Protein AF-A0A6V8QMW8-F1 (afdb_monomer)

Radius of gyration: 20.2 Å; Cα contacts (8 Å, |Δi|>4): 494; chains: 1; bounding box: 49×40×66 Å

Secondary structure (DSSP, 8-state):
-B--EEE-S--EEEEEEETTEEEEEEETTEEEETHHHHHHHHHHHHHHHHHH--S-SSPPEEEEEE--GGG-TTHHHHHHTSPPPPSS---HHHHHHHHHHHHHHHHHHHHTT-EEEEEEEE--SSSTTTT-EEE-----SSPPPHHHHHHHHHHHHTT-SSS-TT-EEEEEEE-SSPPTT-S-S--SEEEEEE----SS-PPPPP--S--TTEEEEEESSEEEEE-TTSTT-SEEEE--TT-EEEEPPP-----S---------S-PEEEEE----

Structure (mmCIF, N/CA/C/O backbone):
data_AF-A0A6V8QMW8-F1
#
_entry.id   AF-A0A6V8QMW8-F1
#
loop_
_atom_site.group_PDB
_atom_site.id
_atom_site.type_symbol
_atom_site.label_atom_id
_atom_site.label_alt_id
_atom_site.label_comp_id
_atom_site.label_asym_id
_atom_site.label_entity_id
_atom_site.label_seq_id
_atom_site.pdbx_PDB_ins_code
_atom_site.Cartn_x
_atom_site.Cartn_y
_atom_site.Cartn_z
_atom_site.occupancy
_atom_site.B_iso_or_equiv
_atom_site.auth_seq_id
_atom_site.auth_comp_id
_atom_site.auth_asym_id
_atom_site.auth_atom_id
_atom_site.pdbx_PDB_model_num
ATOM 1 N N . MET A 1 1 ? 0.522 -6.822 -13.792 1.00 82.56 1 MET A N 1
ATOM 2 C CA . MET A 1 1 ? 1.248 -5.867 -12.930 1.00 82.56 1 MET A CA 1
ATOM 3 C C . MET A 1 1 ? 2.331 -6.631 -12.188 1.00 82.56 1 MET A C 1
ATOM 5 O O . MET A 1 1 ? 2.094 -7.785 -11.858 1.00 82.56 1 MET A O 1
ATOM 9 N N . TRP A 1 2 ? 3.480 -6.004 -11.960 1.00 87.38 2 TRP A N 1
ATOM 10 C CA . TRP A 1 2 ? 4.562 -6.466 -11.096 1.00 87.38 2 TRP A CA 1
ATOM 11 C C . TRP A 1 2 ? 4.968 -5.313 -10.173 1.00 87.38 2 TRP A C 1
ATOM 13 O O . TRP A 1 2 ? 5.158 -4.192 -10.650 1.00 87.38 2 TRP A O 1
ATOM 23 N N . ALA A 1 3 ? 5.076 -5.564 -8.872 1.00 90.31 3 ALA A N 1
ATOM 24 C CA . ALA A 1 3 ? 5.461 -4.564 -7.880 1.00 90.31 3 ALA A CA 1
ATOM 25 C C . ALA A 1 3 ? 6.375 -5.218 -6.831 1.00 90.31 3 ALA A C 1
ATOM 27 O O . ALA A 1 3 ? 5.959 -6.217 -6.240 1.00 90.31 3 ALA A O 1
ATOM 28 N N . PRO A 1 4 ? 7.590 -4.689 -6.595 1.00 89.94 4 PRO A N 1
ATOM 29 C CA . PRO A 1 4 ? 8.531 -5.303 -5.672 1.00 89.94 4 PRO A CA 1
ATOM 30 C C . PRO A 1 4 ? 8.259 -4.884 -4.232 1.00 89.94 4 PRO A C 1
ATOM 32 O O . PRO A 1 4 ? 8.885 -3.977 -3.678 1.00 89.94 4 PRO A O 1
ATOM 35 N N . LEU A 1 5 ? 7.275 -5.546 -3.645 1.00 92.38 5 LEU A N 1
ATOM 36 C CA . LEU A 1 5 ? 6.826 -5.308 -2.287 1.00 92.38 5 LEU A CA 1
ATOM 37 C C . LEU A 1 5 ? 7.111 -6.526 -1.408 1.00 92.38 5 LEU A C 1
ATOM 39 O O . LEU A 1 5 ? 7.160 -7.650 -1.900 1.00 92.38 5 LEU A O 1
ATOM 43 N N . MET A 1 6 ? 7.276 -6.284 -0.111 1.00 92.62 6 MET A N 1
ATOM 44 C CA . MET A 1 6 ? 7.366 -7.313 0.925 1.00 92.62 6 MET A CA 1
ATOM 45 C C . MET A 1 6 ? 6.241 -7.111 1.949 1.00 92.62 6 MET A C 1
ATOM 47 O O . MET A 1 6 ? 5.963 -5.959 2.304 1.00 92.62 6 MET A O 1
ATOM 51 N N . PRO A 1 7 ? 5.586 -8.185 2.417 1.00 94.88 7 PRO A N 1
ATOM 52 C CA . PRO A 1 7 ? 4.450 -8.114 3.333 1.00 94.88 7 PRO A CA 1
ATOM 53 C C . PRO A 1 7 ? 4.899 -7.652 4.722 1.00 94.88 7 PRO A C 1
ATOM 55 O O . PRO A 1 7 ? 5.823 -8.212 5.307 1.00 94.88 7 PRO A O 1
ATOM 58 N N . LEU A 1 8 ? 4.239 -6.627 5.259 1.00 93.44 8 LEU A N 1
ATOM 59 C CA . LEU A 1 8 ? 4.453 -6.150 6.627 1.00 93.44 8 LEU A CA 1
ATOM 60 C C . LEU A 1 8 ? 3.423 -6.708 7.597 1.00 93.44 8 LEU A C 1
ATOM 62 O O . LEU A 1 8 ? 3.747 -6.875 8.759 1.00 93.44 8 LEU A O 1
ATOM 66 N N . THR A 1 9 ? 2.195 -6.967 7.159 1.00 93.69 9 THR A N 1
ATOM 67 C CA . THR A 1 9 ? 1.117 -7.464 8.027 1.00 93.69 9 THR A CA 1
ATOM 68 C C . THR A 1 9 ? 0.375 -8.606 7.358 1.00 93.69 9 THR A C 1
ATOM 70 O O . THR A 1 9 ? 0.475 -8.795 6.144 1.00 93.69 9 THR A O 1
ATOM 73 N N . GLN A 1 10 ? -0.395 -9.354 8.146 1.00 92.69 10 GLN A N 1
ATOM 74 C CA . GLN A 1 10 ? -1.420 -10.244 7.602 1.00 92.69 10 GLN A CA 1
ATOM 75 C C . GLN A 1 10 ? -2.574 -9.408 7.000 1.00 92.69 10 GLN A C 1
ATOM 77 O O . GLN A 1 10 ? -2.720 -8.230 7.359 1.00 92.69 10 GLN A O 1
ATOM 82 N N . PRO A 1 11 ? -3.400 -9.965 6.095 1.00 92.56 11 PRO A N 1
ATOM 83 C CA . PRO A 1 11 ? -4.641 -9.328 5.663 1.00 92.56 11 PRO A CA 1
ATOM 84 C C . PRO A 1 11 ? -5.618 -9.149 6.836 1.00 92.56 11 PRO A C 1
ATOM 86 O O . PRO A 1 11 ? -5.928 -10.101 7.555 1.00 92.56 11 PRO A O 1
ATOM 89 N N . ARG A 1 12 ? -6.123 -7.928 7.032 1.00 92.94 12 ARG A N 1
ATOM 90 C CA . ARG A 1 12 ? -7.066 -7.569 8.103 1.00 92.94 12 ARG A CA 1
ATOM 91 C C . ARG A 1 12 ? -8.366 -7.017 7.538 1.00 92.94 12 ARG A C 1
ATOM 93 O O . ARG A 1 12 ? -8.369 -6.335 6.514 1.00 92.94 12 ARG A O 1
ATOM 100 N N . THR A 1 13 ? -9.468 -7.248 8.245 1.00 92.62 13 THR A N 1
ATOM 101 C CA . THR A 1 13 ? -10.752 -6.611 7.929 1.00 92.62 13 THR A CA 1
ATOM 102 C C . THR A 1 13 ? -10.729 -5.159 8.384 1.00 92.62 13 THR A C 1
ATOM 104 O O . THR A 1 13 ? -10.405 -4.878 9.534 1.00 92.62 13 THR A O 1
ATOM 107 N N . VAL A 1 14 ? -11.102 -4.232 7.507 1.00 92.75 14 VAL A N 1
ATOM 108 C CA . VAL A 1 14 ? -11.334 -2.830 7.870 1.00 92.75 14 VAL A CA 1
ATOM 109 C C . VAL A 1 14 ? -12.660 -2.731 8.614 1.00 92.75 14 VAL A C 1
ATOM 111 O O . VAL A 1 14 ? -13.706 -3.047 8.047 1.00 92.75 14 VAL A O 1
ATOM 114 N N . THR A 1 15 ? -12.626 -2.274 9.862 1.00 92.75 15 THR A N 1
ATOM 115 C CA . THR A 1 15 ? -13.829 -2.127 10.697 1.00 92.75 15 THR A CA 1
ATOM 116 C C . THR A 1 15 ? -14.316 -0.691 10.776 1.00 92.75 15 THR A C 1
ATOM 118 O O . THR A 1 15 ? -15.512 -0.473 10.905 1.00 92.75 15 THR A O 1
ATOM 121 N N . GLU A 1 16 ? -13.414 0.285 10.648 1.00 90.62 16 GLU A N 1
ATOM 122 C CA . GLU A 1 16 ? -13.761 1.706 10.691 1.00 90.62 16 GLU A CA 1
ATOM 123 C C . GLU A 1 16 ? -12.933 2.494 9.675 1.00 90.62 16 GLU A C 1
ATOM 125 O O . GLU A 1 16 ? -11.693 2.490 9.705 1.00 90.62 16 GLU A O 1
ATOM 130 N N . SER A 1 17 ? -13.608 3.234 8.798 1.00 89.44 17 SER A N 1
ATOM 131 C CA . SER A 1 17 ? -12.953 4.066 7.787 1.00 89.44 17 SER A CA 1
ATOM 132 C C . SER A 1 17 ? -13.750 5.329 7.467 1.00 89.44 17 SER A C 1
ATOM 134 O O . SER A 1 17 ? -14.953 5.409 7.694 1.00 89.44 17 SER A O 1
ATOM 136 N N . PHE A 1 18 ? -13.072 6.344 6.938 1.00 85.69 18 PHE A N 1
ATOM 137 C CA . PHE A 1 18 ? -13.709 7.558 6.444 1.00 85.69 18 PHE A CA 1
ATOM 138 C C . PHE A 1 18 ? -12.920 8.134 5.268 1.00 85.69 18 PHE A C 1
ATOM 140 O O . PHE A 1 18 ? -11.799 8.620 5.435 1.00 85.69 18 PHE A O 1
ATOM 147 N N . GLY A 1 19 ? -13.501 8.089 4.067 1.00 84.19 19 GLY A N 1
ATOM 148 C CA . GLY A 1 19 ? -12.830 8.549 2.851 1.00 84.19 19 GLY A CA 1
ATOM 149 C C . GLY A 1 19 ? -11.570 7.735 2.553 1.00 84.19 19 GLY A C 1
ATOM 150 O O . GLY A 1 19 ? -11.662 6.559 2.201 1.00 84.19 19 GLY A O 1
ATOM 151 N N . ASN A 1 20 ? -10.406 8.380 2.653 1.00 87.06 20 ASN A N 1
ATOM 152 C CA . ASN A 1 20 ? -9.078 7.781 2.491 1.00 87.06 20 ASN A CA 1
ATOM 153 C C . ASN A 1 20 ? -8.394 7.450 3.834 1.00 87.06 20 ASN A C 1
ATOM 155 O O . ASN A 1 20 ? -7.227 7.065 3.840 1.00 87.06 20 ASN A O 1
ATOM 159 N N . ILE A 1 21 ? -9.083 7.641 4.962 1.00 89.31 21 ILE A N 1
ATOM 160 C CA . ILE A 1 21 ? -8.545 7.405 6.302 1.00 89.31 21 ILE A CA 1
ATOM 161 C C . ILE A 1 21 ? -9.079 6.082 6.840 1.00 89.31 21 ILE A C 1
ATOM 163 O O . ILE A 1 21 ? -10.290 5.882 6.918 1.00 89.31 21 ILE A O 1
ATOM 167 N N . ILE A 1 22 ? -8.179 5.217 7.290 1.00 91.56 22 ILE A N 1
ATOM 168 C CA . ILE A 1 22 ? -8.507 3.980 7.998 1.00 91.56 22 ILE A CA 1
ATOM 169 C C . ILE A 1 22 ? -8.262 4.217 9.485 1.00 91.56 22 ILE A C 1
ATOM 171 O O . ILE A 1 22 ? -7.210 4.738 9.868 1.00 91.56 22 ILE A O 1
ATOM 175 N N . ARG A 1 23 ? -9.241 3.870 10.321 1.00 90.75 23 ARG A N 1
ATOM 176 C CA . ARG A 1 23 ? -9.161 4.047 11.777 1.00 90.75 23 ARG A CA 1
ATOM 177 C C . ARG A 1 23 ? -9.016 2.726 12.501 1.00 90.75 23 ARG A C 1
ATOM 179 O O . ARG A 1 23 ? -8.167 2.621 13.378 1.00 90.75 23 ARG A O 1
ATOM 186 N N . GLY A 1 24 ? -9.822 1.748 12.109 1.00 92.44 24 GLY A N 1
ATOM 187 C CA . GLY A 1 24 ? -9.966 0.478 12.800 1.00 92.44 24 GLY A CA 1
ATOM 188 C C . GLY A 1 24 ? -9.756 -0.697 11.861 1.00 92.44 24 GLY A C 1
ATOM 189 O O . GLY A 1 24 ? -10.235 -0.691 10.722 1.00 92.44 24 GLY A O 1
ATOM 190 N N . ILE A 1 25 ? -9.039 -1.697 12.356 1.00 94.31 25 ILE A N 1
ATOM 191 C CA . ILE A 1 25 ? -8.910 -3.014 11.735 1.00 94.31 25 ILE A CA 1
ATOM 192 C C . ILE A 1 25 ? -9.267 -4.094 12.753 1.00 94.31 25 ILE A C 1
ATOM 194 O O . ILE A 1 25 ? -9.082 -3.907 13.957 1.00 94.31 25 ILE A O 1
ATOM 198 N N . GLU A 1 26 ? -9.758 -5.227 12.269 1.00 94.25 26 GLU A N 1
ATOM 199 C CA . GLU A 1 26 ? -10.053 -6.391 13.095 1.00 94.25 26 GLU A CA 1
ATOM 200 C C . GLU A 1 26 ? -8.808 -7.264 13.269 1.00 94.25 26 GLU A C 1
ATOM 202 O O . GLU A 1 26 ? -8.224 -7.742 12.292 1.00 94.25 26 GLU A O 1
ATOM 207 N N . VAL A 1 27 ? -8.430 -7.499 14.523 1.00 91.69 27 VAL A N 1
ATOM 208 C CA . VAL A 1 27 ? -7.382 -8.441 14.921 1.00 91.69 27 VAL A CA 1
ATOM 209 C C . VAL A 1 27 ? -7.926 -9.294 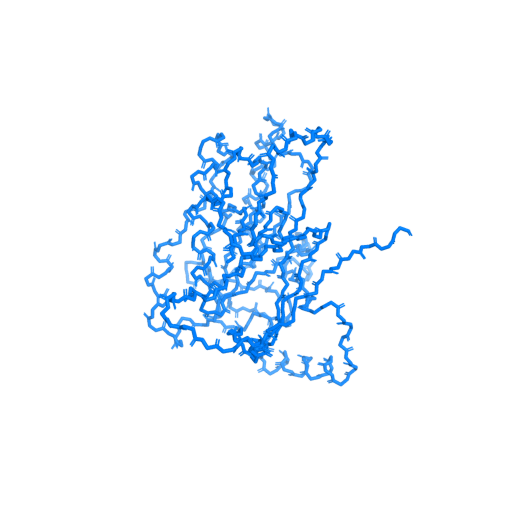16.059 1.00 91.69 27 VAL A C 1
ATOM 211 O O . VAL A 1 27 ? -8.395 -8.765 17.066 1.00 91.69 27 VAL A O 1
ATOM 214 N N . ASP A 1 28 ? -7.902 -10.615 15.881 1.00 88.31 28 ASP A N 1
ATOM 215 C CA . ASP A 1 28 ? -8.387 -11.595 16.862 1.00 88.31 28 ASP A CA 1
ATOM 216 C C . ASP A 1 28 ? -9.809 -11.285 17.378 1.00 88.31 28 ASP A C 1
ATOM 218 O O . ASP A 1 28 ? -10.094 -11.363 18.574 1.00 88.31 28 ASP A O 1
ATOM 222 N N . GLY A 1 29 ? -10.698 -10.865 16.469 1.00 89.12 29 GLY A N 1
ATOM 223 C CA . GLY A 1 29 ? -12.090 -10.504 16.763 1.00 89.12 29 GLY A CA 1
ATOM 224 C C . GLY A 1 29 ? -12.287 -9.148 17.452 1.00 89.12 29 GLY A C 1
ATOM 225 O O . GLY A 1 29 ? -13.418 -8.793 17.783 1.00 89.12 29 GLY A O 1
ATOM 226 N N . ASN A 1 30 ? -11.221 -8.373 17.671 1.00 93.06 30 ASN A N 1
ATOM 227 C CA . ASN A 1 30 ? -11.281 -7.050 18.289 1.00 93.06 30 ASN A CA 1
ATOM 228 C C . ASN A 1 30 ? -10.926 -5.954 17.284 1.00 93.06 30 ASN A C 1
ATOM 230 O O . ASN A 1 30 ? -9.994 -6.093 16.494 1.00 93.06 30 ASN A O 1
ATOM 234 N N . THR A 1 31 ? -11.631 -4.823 17.354 1.00 94.19 31 THR A N 1
ATOM 235 C CA . THR A 1 31 ? -11.231 -3.623 16.609 1.00 94.19 31 THR A CA 1
ATOM 236 C C . THR A 1 31 ? -10.080 -2.931 17.328 1.00 94.19 31 THR A C 1
ATOM 238 O O . THR A 1 31 ? -10.214 -2.527 18.485 1.00 94.19 31 THR A O 1
ATOM 241 N N . ILE A 1 32 ? -8.960 -2.768 16.628 1.00 93.00 32 ILE A N 1
ATOM 242 C CA . ILE A 1 32 ? -7.785 -2.032 17.101 1.00 93.00 32 ILE A CA 1
ATOM 243 C C . ILE A 1 32 ? -7.438 -0.892 16.136 1.00 93.00 32 ILE A C 1
ATOM 245 O O . ILE A 1 32 ? -7.831 -0.941 14.967 1.00 93.00 32 ILE A O 1
ATOM 249 N N . PRO A 1 33 ? -6.674 0.129 16.574 1.00 93.25 33 PRO A N 1
ATOM 250 C CA . PRO A 1 33 ? -6.263 1.200 15.680 1.00 93.25 33 PRO A CA 1
ATOM 251 C C . PRO A 1 33 ? -5.392 0.679 14.534 1.00 93.25 33 PRO A C 1
ATOM 253 O O . PRO A 1 33 ? -4.422 -0.047 14.772 1.00 93.25 33 PRO A O 1
ATOM 256 N N . ALA A 1 34 ? -5.710 1.092 13.308 1.00 90.50 34 ALA A N 1
ATOM 257 C CA . ALA A 1 34 ? -5.142 0.554 12.072 1.00 90.50 34 ALA A CA 1
ATOM 258 C C . ALA A 1 34 ? -3.615 0.673 11.974 1.00 90.50 34 ALA A C 1
ATOM 260 O O . ALA A 1 34 ? -2.969 -0.184 11.375 1.00 90.50 34 ALA A O 1
ATOM 261 N N . SER A 1 35 ? -3.022 1.712 12.570 1.00 91.44 35 SER A N 1
ATOM 262 C CA . SER A 1 35 ? -1.568 1.886 12.545 1.00 91.44 35 SER A CA 1
ATOM 263 C C . SER A 1 35 ? -0.808 0.990 13.524 1.00 91.44 35 SER A C 1
ATOM 265 O O . SER A 1 35 ? 0.400 0.874 13.378 1.00 91.44 35 SER A O 1
ATOM 267 N N . THR A 1 36 ? -1.469 0.335 14.485 1.00 90.19 36 THR A N 1
ATOM 268 C CA . THR A 1 36 ? -0.794 -0.329 15.619 1.00 90.19 36 THR A CA 1
ATOM 269 C C . THR A 1 36 ? 0.159 -1.443 15.168 1.00 90.19 36 THR A C 1
ATOM 271 O O . THR A 1 36 ? 1.353 -1.381 15.449 1.00 90.19 36 THR A O 1
ATOM 274 N N . GLU A 1 37 ? -0.348 -2.430 14.419 1.00 90.31 37 GLU A N 1
ATOM 275 C CA . GLU A 1 37 ? 0.456 -3.556 13.913 1.00 90.31 37 GLU A CA 1
ATOM 276 C C . GLU A 1 37 ? 1.577 -3.066 12.979 1.00 90.31 37 GLU A C 1
ATOM 278 O O . GLU A 1 37 ? 2.725 -3.504 13.072 1.00 90.31 37 GLU A O 1
ATOM 283 N N . LEU A 1 38 ? 1.259 -2.094 12.118 1.00 90.31 38 LEU A N 1
ATOM 284 C CA . LEU A 1 38 ? 2.204 -1.512 11.170 1.00 90.31 38 LEU A CA 1
ATOM 285 C C . LEU A 1 38 ? 3.341 -0.754 11.875 1.00 90.31 38 LEU A C 1
ATOM 287 O O . LEU A 1 38 ? 4.508 -0.937 11.531 1.00 90.31 38 LEU A O 1
ATOM 291 N N . GLU A 1 39 ? 3.017 0.093 12.853 1.00 89.19 39 GLU A N 1
ATOM 292 C CA . GLU A 1 39 ? 3.992 0.862 13.629 1.00 89.19 39 GLU A CA 1
ATOM 293 C C . GLU A 1 39 ? 4.947 -0.067 14.378 1.00 89.19 39 GLU A C 1
ATOM 295 O O . GLU A 1 39 ? 6.160 0.156 14.356 1.00 89.19 39 GLU A O 1
ATOM 300 N N . ASP A 1 40 ? 4.435 -1.133 14.991 1.00 88.69 40 ASP A N 1
ATOM 301 C CA . ASP A 1 40 ? 5.253 -2.100 15.720 1.00 88.69 40 ASP A CA 1
ATOM 302 C C . ASP A 1 40 ? 6.285 -2.780 14.814 1.00 88.69 40 ASP A C 1
ATOM 304 O O . ASP A 1 40 ? 7.461 -2.902 15.180 1.00 88.69 40 ASP A O 1
ATOM 308 N N . ILE A 1 41 ? 5.871 -3.191 13.616 1.00 89.50 41 ILE A N 1
ATOM 309 C CA . ILE A 1 41 ? 6.731 -3.902 12.664 1.00 89.50 41 ILE A CA 1
ATOM 310 C C . ILE A 1 41 ? 7.740 -2.945 12.029 1.00 89.50 41 ILE A C 1
ATOM 312 O O . ILE A 1 41 ? 8.939 -3.227 12.042 1.00 89.50 41 ILE A O 1
ATOM 316 N N . VAL A 1 42 ? 7.307 -1.766 11.575 1.00 86.56 42 VAL A N 1
ATOM 317 C CA . VAL A 1 42 ? 8.210 -0.745 11.016 1.00 86.56 42 VAL A CA 1
ATOM 318 C C . VAL A 1 42 ? 9.253 -0.311 12.050 1.00 86.56 42 VAL A C 1
ATOM 320 O O . VAL A 1 42 ? 10.438 -0.210 11.728 1.00 86.56 42 VAL A O 1
ATOM 323 N N . ASN A 1 43 ? 8.865 -0.133 13.317 1.00 86.69 43 ASN A N 1
ATOM 324 C CA . ASN A 1 43 ? 9.801 0.198 14.392 1.00 86.69 43 ASN A CA 1
ATOM 325 C C . ASN A 1 43 ? 10.815 -0.926 14.658 1.00 86.69 43 ASN A C 1
ATOM 327 O O . ASN A 1 43 ? 11.985 -0.638 14.926 1.00 86.69 43 ASN A O 1
ATOM 331 N N . LYS A 1 44 ? 10.400 -2.199 14.593 1.00 87.44 44 LYS A N 1
ATOM 332 C CA . LYS A 1 44 ? 11.318 -3.347 14.700 1.00 87.44 44 LYS A CA 1
ATOM 333 C C . LYS A 1 44 ? 12.322 -3.363 13.547 1.00 87.44 44 LYS A C 1
ATOM 335 O O . LYS A 1 44 ? 13.523 -3.460 13.805 1.00 87.44 44 LYS A O 1
ATOM 340 N N . LEU A 1 45 ? 11.856 -3.191 12.311 1.00 84.31 45 LEU A N 1
ATOM 341 C CA . LEU A 1 45 ? 12.711 -3.178 11.121 1.00 84.31 45 LEU A CA 1
ATOM 342 C C . LEU A 1 45 ? 13.688 -1.995 11.132 1.00 84.31 45 LEU A C 1
ATOM 344 O O . LEU A 1 45 ? 14.869 -2.177 10.852 1.00 84.31 45 LEU A O 1
ATOM 348 N N . HIS A 1 46 ? 13.253 -0.800 11.543 1.00 83.31 46 HIS A N 1
ATOM 349 C CA . HIS A 1 46 ? 14.146 0.354 11.695 1.00 83.31 46 HIS A CA 1
ATOM 350 C C . HIS A 1 46 ? 15.259 0.113 12.725 1.00 83.31 46 HIS A C 1
ATOM 352 O O . HIS A 1 46 ? 16.407 0.491 12.485 1.00 83.31 46 HIS A O 1
ATOM 358 N N . LYS A 1 47 ? 14.957 -0.548 13.851 1.00 84.38 47 LYS A N 1
ATOM 359 C CA . LYS A 1 47 ? 15.973 -0.910 14.855 1.00 84.38 47 LYS A CA 1
ATOM 360 C C . LYS A 1 47 ? 16.998 -1.899 14.298 1.00 84.38 47 LYS A C 1
ATOM 362 O O . LYS A 1 47 ? 18.186 -1.725 14.539 1.00 84.38 47 LYS A O 1
ATOM 367 N N . GLN A 1 48 ? 16.556 -2.900 13.537 1.00 80.81 48 GLN A N 1
ATOM 368 C CA . GLN A 1 48 ? 17.449 -3.855 12.868 1.00 80.81 48 GLN A CA 1
ATOM 369 C C . GLN A 1 48 ? 18.288 -3.188 11.771 1.00 80.81 48 GLN A C 1
ATOM 371 O O . GLN A 1 48 ? 19.467 -3.503 11.594 1.00 80.81 48 GLN A O 1
ATOM 376 N N . ASN A 1 49 ? 17.701 -2.230 11.053 1.00 78.19 49 ASN A N 1
ATOM 377 C CA . ASN A 1 49 ? 18.398 -1.489 10.015 1.00 78.19 49 ASN A CA 1
ATOM 378 C C . ASN A 1 49 ? 19.529 -0.623 10.558 1.00 78.19 49 ASN A C 1
ATOM 380 O O . ASN A 1 49 ? 20.589 -0.556 9.948 1.00 78.19 49 ASN A O 1
ATOM 384 N N . ALA A 1 50 ? 19.340 -0.005 11.726 1.00 72.25 50 ALA A N 1
ATOM 385 C CA . ALA A 1 50 ? 20.392 0.774 12.376 1.00 72.25 50 ALA A CA 1
ATOM 386 C C . ALA A 1 50 ? 21.671 -0.050 12.633 1.00 72.25 50 ALA A C 1
ATOM 388 O O . ALA A 1 50 ? 22.752 0.520 12.746 1.00 72.25 50 ALA A O 1
ATOM 389 N N . SER A 1 51 ? 21.557 -1.381 12.713 1.00 68.44 51 SER A N 1
ATOM 390 C CA . SER A 1 51 ? 22.690 -2.295 12.885 1.00 68.44 51 SER A CA 1
ATOM 391 C C . SER A 1 51 ? 23.252 -2.857 11.574 1.00 68.44 51 SER A C 1
ATOM 393 O O . SER A 1 51 ? 24.423 -3.218 11.541 1.00 68.44 51 SER A O 1
ATOM 395 N N . SER A 1 52 ? 22.443 -2.956 10.516 1.00 69.75 52 SER A N 1
ATOM 396 C CA . SER A 1 52 ? 22.802 -3.652 9.266 1.00 69.75 52 SER A CA 1
ATOM 397 C C . SER A 1 52 ? 23.026 -2.725 8.065 1.00 69.75 52 SER A C 1
ATOM 399 O O . SER A 1 52 ? 23.772 -3.083 7.160 1.00 69.75 52 SER A O 1
ATOM 401 N N . GLY A 1 53 ? 22.413 -1.537 8.049 1.00 66.56 53 GLY A N 1
ATOM 402 C CA . GLY A 1 53 ? 22.521 -0.556 6.964 1.00 66.56 53 GLY A CA 1
ATOM 403 C C . GLY A 1 53 ? 21.850 -0.969 5.647 1.00 66.56 53 GLY A C 1
ATOM 404 O O . GLY A 1 53 ? 22.142 -0.373 4.615 1.00 66.56 53 GLY A O 1
ATOM 405 N N . VAL A 1 54 ? 20.982 -1.985 5.665 1.00 66.19 54 VAL A N 1
ATOM 406 C CA . VAL A 1 54 ? 20.377 -2.597 4.465 1.00 66.19 54 VAL A CA 1
ATOM 407 C C . VAL A 1 54 ? 19.312 -1.706 3.812 1.00 66.19 54 VAL A C 1
ATOM 409 O O . VAL A 1 54 ? 19.215 -1.655 2.590 1.00 66.19 54 VAL A O 1
ATOM 412 N N . LEU A 1 55 ? 18.505 -0.993 4.600 1.00 66.12 55 LEU A N 1
ATOM 413 C CA . LEU A 1 55 ? 17.552 0.001 4.108 1.00 66.12 55 LEU A CA 1
ATOM 414 C C . LEU A 1 55 ? 18.269 1.342 3.935 1.00 66.12 55 LEU A C 1
ATOM 416 O O . LEU A 1 55 ? 18.700 1.962 4.915 1.00 66.12 55 LEU A O 1
ATOM 420 N N . SER A 1 56 ? 18.327 1.822 2.698 1.00 58.03 56 SER A N 1
ATOM 421 C CA . SER A 1 56 ? 18.708 3.195 2.382 1.00 58.03 56 SER A CA 1
ATOM 422 C C . SER A 1 56 ? 17.481 4.111 2.434 1.00 58.03 56 SER A C 1
ATOM 424 O O . SER A 1 56 ? 16.540 3.936 1.663 1.00 58.03 56 SER A O 1
ATOM 426 N N . GLY A 1 57 ? 17.496 5.115 3.313 1.00 62.72 57 GLY A N 1
ATOM 427 C CA . GLY A 1 57 ? 16.472 6.166 3.346 1.00 62.72 57 GLY A CA 1
ATOM 428 C C . GLY A 1 57 ? 15.158 5.786 4.042 1.00 62.72 57 GLY A C 1
ATOM 429 O O . GLY A 1 57 ? 15.104 4.889 4.883 1.00 62.72 57 GLY A O 1
ATOM 430 N N . GLN A 1 58 ? 14.095 6.540 3.743 1.00 64.56 58 GLN A N 1
ATOM 431 C CA . GLN A 1 58 ? 12.768 6.345 4.332 1.00 64.56 58 GLN A CA 1
ATOM 432 C C . GLN A 1 58 ? 12.045 5.184 3.639 1.00 64.56 58 GLN A C 1
ATOM 434 O O . GLN A 1 58 ? 11.837 5.208 2.427 1.00 64.56 58 GLN A O 1
ATOM 439 N N . VAL A 1 59 ? 11.607 4.191 4.413 1.00 74.88 59 VAL A N 1
ATOM 440 C CA . VAL A 1 59 ? 10.845 3.055 3.883 1.00 74.88 59 VAL A CA 1
ATOM 441 C C . VAL A 1 59 ? 9.474 3.530 3.410 1.00 74.88 59 VAL A C 1
ATOM 443 O O . VAL A 1 59 ? 8.662 4.018 4.197 1.00 74.88 59 VAL A O 1
ATOM 446 N N . GLY A 1 60 ? 9.205 3.381 2.114 1.00 87.12 60 GLY A N 1
ATOM 447 C CA . GLY A 1 60 ? 7.859 3.558 1.583 1.00 87.12 60 GLY A CA 1
ATOM 448 C C . GLY A 1 60 ? 6.948 2.414 2.031 1.00 87.12 60 GLY A C 1
ATOM 449 O O . GLY A 1 60 ? 7.359 1.252 2.002 1.00 87.12 60 GLY A O 1
ATOM 450 N N . VAL A 1 61 ? 5.712 2.744 2.408 1.00 92.56 61 VAL A N 1
ATOM 451 C CA . VAL A 1 61 ? 4.677 1.768 2.772 1.00 92.56 61 VAL A CA 1
ATOM 452 C C . VAL A 1 61 ? 3.494 1.896 1.817 1.00 92.56 61 VAL A C 1
ATOM 454 O O . VAL A 1 61 ? 3.062 3.004 1.483 1.00 92.56 61 VAL A O 1
ATOM 457 N N . TRP A 1 62 ? 2.959 0.756 1.393 1.00 95.25 62 TRP A N 1
ATOM 458 C CA . TRP A 1 62 ? 1.771 0.643 0.555 1.00 95.25 62 TRP A CA 1
ATOM 459 C C . TRP A 1 62 ? 0.743 -0.279 1.208 1.00 95.25 62 TRP A C 1
ATOM 461 O O . TRP A 1 62 ? 1.096 -1.180 1.962 1.00 95.25 62 TRP A O 1
ATOM 471 N N . ALA A 1 63 ? -0.530 -0.059 0.902 1.00 94.81 63 ALA A N 1
ATOM 472 C CA . ALA A 1 63 ? -1.639 -0.910 1.300 1.00 94.81 63 ALA A CA 1
ATOM 473 C C . ALA A 1 63 ? -2.326 -1.489 0.067 1.00 94.81 63 ALA A C 1
ATOM 475 O O . ALA A 1 63 ? -2.737 -0.733 -0.816 1.00 94.81 63 ALA A O 1
ATOM 476 N N . MET A 1 64 ? -2.483 -2.811 0.023 1.00 93.62 64 MET A N 1
ATOM 477 C CA . MET A 1 64 ? -3.410 -3.463 -0.900 1.00 93.62 64 MET A CA 1
ATOM 478 C C . MET A 1 64 ? -4.775 -3.539 -0.225 1.00 93.62 64 MET A C 1
ATOM 480 O O . MET A 1 64 ? -4.900 -4.115 0.851 1.00 93.62 64 MET A O 1
ATOM 484 N N . VAL A 1 65 ? -5.784 -2.956 -0.861 1.00 91.25 65 VAL A N 1
ATOM 485 C CA . VAL A 1 65 ? -7.175 -2.951 -0.407 1.00 91.25 65 VAL A CA 1
ATOM 486 C C . VAL A 1 65 ? -7.991 -3.776 -1.381 1.00 91.25 65 VAL A C 1
ATOM 488 O O . VAL A 1 65 ? -7.993 -3.490 -2.579 1.00 91.25 65 VAL A O 1
ATOM 491 N N . THR A 1 66 ? -8.705 -4.775 -0.883 1.00 87.94 66 THR A N 1
ATOM 492 C CA . THR A 1 66 ? -9.563 -5.642 -1.696 1.00 87.94 66 THR A CA 1
ATOM 493 C C . THR A 1 66 ? -11.017 -5.570 -1.225 1.00 87.94 66 THR A C 1
ATOM 495 O O . THR A 1 66 ? -11.268 -5.340 -0.037 1.00 87.94 66 THR A O 1
ATOM 498 N N . PRO A 1 67 ? -11.996 -5.701 -2.141 1.00 80.19 67 PRO A N 1
ATOM 499 C CA . PRO A 1 67 ? -13.416 -5.685 -1.793 1.00 80.19 67 PRO A CA 1
ATOM 500 C C . PRO A 1 67 ? -13.805 -6.745 -0.750 1.00 80.19 67 PRO A C 1
ATOM 502 O O . PRO A 1 67 ? -13.077 -7.702 -0.503 1.00 80.19 67 PRO A O 1
ATOM 505 N N . ASN A 1 68 ? -14.969 -6.556 -0.126 1.00 74.62 68 ASN A N 1
ATOM 506 C CA . ASN A 1 68 ? -15.430 -7.373 0.995 1.00 74.62 68 ASN A CA 1
ATOM 507 C C . ASN A 1 68 ? -15.551 -8.871 0.635 1.00 74.62 68 ASN A C 1
ATOM 509 O O . ASN A 1 68 ? -16.145 -9.233 -0.386 1.00 74.62 68 ASN A O 1
ATOM 513 N N . ARG A 1 69 ? -15.051 -9.721 1.544 1.00 62.78 69 ARG A N 1
ATOM 514 C CA . ARG A 1 69 ? -15.078 -11.197 1.517 1.00 62.78 69 ARG A CA 1
ATOM 515 C C . ARG A 1 69 ? -16.430 -11.783 1.099 1.00 62.78 69 ARG A C 1
ATOM 517 O O . ARG A 1 69 ? -16.481 -12.734 0.331 1.00 62.78 69 ARG A O 1
ATOM 524 N N . ASN A 1 70 ? -17.532 -11.163 1.517 1.00 57.50 70 ASN A N 1
ATOM 525 C CA . ASN A 1 70 ? -18.885 -11.675 1.278 1.00 57.50 70 ASN A CA 1
ATOM 526 C C . ASN A 1 70 ? -19.378 -11.509 -0.170 1.00 57.50 70 ASN A C 1
ATOM 528 O O . ASN A 1 70 ? -20.449 -12.007 -0.511 1.00 57.50 70 ASN A O 1
ATOM 532 N N . THR A 1 71 ? -18.637 -10.788 -1.019 1.00 57.38 71 THR A N 1
ATOM 533 C CA . THR A 1 71 ? -19.022 -10.550 -2.421 1.00 57.38 71 THR A CA 1
ATOM 534 C C . THR A 1 71 ? -18.354 -11.485 -3.431 1.00 57.38 71 THR A C 1
ATOM 536 O O . THR A 1 71 ? -18.822 -11.550 -4.568 1.00 57.38 71 THR A O 1
ATOM 539 N N . SER A 1 72 ? -17.345 -12.275 -3.043 1.00 54.22 72 SER A N 1
ATOM 540 C CA . SER A 1 72 ? -16.825 -13.354 -3.893 1.00 54.22 72 SER A CA 1
ATOM 541 C C . SER A 1 72 ? -16.279 -14.523 -3.072 1.00 54.22 72 SER A C 1
ATOM 543 O O . SER A 1 72 ? -15.284 -14.396 -2.372 1.00 54.22 72 SER A O 1
ATOM 545 N N . GLY A 1 73 ? -16.890 -15.704 -3.214 1.00 54.78 73 GLY A N 1
ATOM 546 C CA . GLY A 1 73 ? -16.463 -16.928 -2.514 1.00 54.78 73 GLY A CA 1
ATOM 547 C C . GLY A 1 73 ? -15.043 -17.413 -2.851 1.00 54.78 73 GLY A C 1
ATOM 548 O O . GLY A 1 73 ? -14.537 -18.292 -2.176 1.00 54.78 73 GLY A O 1
ATOM 549 N N . ALA A 1 74 ? -14.384 -16.827 -3.857 1.00 59.62 74 ALA A N 1
ATOM 550 C CA . ALA A 1 74 ? -12.984 -17.101 -4.189 1.00 59.62 74 ALA A CA 1
ATOM 551 C C . ALA A 1 74 ? -11.974 -16.316 -3.319 1.00 59.62 74 ALA A C 1
ATOM 553 O O . ALA A 1 74 ? -10.778 -16.570 -3.397 1.00 59.62 74 ALA A O 1
ATOM 554 N N . LEU A 1 75 ? -12.432 -15.354 -2.502 1.00 62.44 75 LEU A N 1
ATOM 555 C CA . LEU A 1 75 ? -11.554 -14.527 -1.665 1.00 62.44 75 LEU A CA 1
ATOM 556 C C . LEU A 1 75 ? -10.893 -15.313 -0.523 1.00 62.44 75 LEU A C 1
ATOM 558 O O . LEU A 1 75 ? -9.778 -14.966 -0.153 1.00 62.44 75 LEU A O 1
ATOM 562 N N . GLU A 1 76 ? -11.542 -16.342 0.034 1.00 63.09 76 GLU A N 1
ATOM 563 C CA . GLU A 1 76 ? -10.986 -17.114 1.162 1.00 63.09 76 GLU A CA 1
ATOM 564 C C . GLU A 1 76 ? -9.689 -17.833 0.781 1.00 63.09 76 GLU A C 1
ATOM 566 O O . GLU A 1 76 ? -8.677 -17.646 1.453 1.00 63.09 76 GLU A O 1
ATOM 571 N N . GLU A 1 77 ? -9.680 -18.539 -0.352 1.00 65.94 77 GLU A N 1
ATOM 572 C CA . GLU A 1 77 ? -8.491 -19.240 -0.858 1.00 65.94 77 GLU A CA 1
ATOM 573 C C . GLU A 1 77 ? -7.325 -18.270 -1.115 1.00 65.94 77 GLU A C 1
ATOM 575 O O . GLU A 1 77 ? -6.177 -18.559 -0.789 1.00 65.94 77 GLU A O 1
ATOM 580 N N . TRP A 1 78 ? -7.603 -17.066 -1.628 1.00 70.38 78 TRP A N 1
ATOM 581 C CA . TRP A 1 78 ? -6.549 -16.090 -1.929 1.00 70.38 78 TRP A CA 1
ATOM 582 C C . TRP A 1 78 ? -5.884 -15.511 -0.686 1.00 70.38 78 TRP A C 1
ATOM 584 O O . TRP A 1 78 ? -4.725 -15.108 -0.762 1.00 70.38 78 TRP A O 1
ATOM 594 N N . PHE A 1 79 ? -6.602 -15.429 0.436 1.00 68.88 79 PHE A N 1
ATOM 595 C CA . PHE A 1 79 ? -6.034 -14.939 1.690 1.00 68.88 79 PHE A CA 1
ATOM 596 C C . PHE A 1 79 ? -5.267 -16.017 2.447 1.00 68.88 79 PHE A C 1
ATOM 598 O O . PHE A 1 79 ? -4.301 -15.675 3.123 1.00 68.88 79 PHE A O 1
ATOM 605 N N . GLU A 1 80 ? -5.639 -17.292 2.310 1.00 71.25 80 GLU A N 1
ATOM 606 C CA . GLU A 1 80 ? -4.817 -18.398 2.819 1.00 71.25 80 GLU A CA 1
ATOM 607 C C . GLU A 1 80 ? -3.476 -18.500 2.075 1.00 71.25 80 GLU A C 1
ATOM 609 O O . GLU A 1 80 ? -2.466 -18.873 2.664 1.00 71.25 80 GLU A O 1
ATOM 614 N N . GLU A 1 81 ? -3.439 -18.090 0.804 1.00 78.06 81 GLU A N 1
ATOM 615 C CA . GLU A 1 81 ? -2.214 -17.987 0.001 1.00 78.06 81 GLU A CA 1
ATOM 616 C C . GLU A 1 81 ? -1.479 -16.637 0.155 1.00 78.06 81 GLU A C 1
ATOM 618 O O . GLU A 1 81 ? -0.552 -16.337 -0.608 1.00 78.06 81 GLU A O 1
ATOM 623 N N . ALA A 1 82 ? -1.886 -15.781 1.100 1.00 83.94 82 ALA A N 1
ATOM 624 C CA . ALA A 1 82 ? -1.213 -14.506 1.319 1.00 83.94 82 ALA A CA 1
ATOM 625 C C . ALA A 1 82 ? 0.230 -14.731 1.817 1.00 83.94 82 ALA A C 1
ATOM 627 O O . ALA A 1 82 ? 0.454 -15.532 2.724 1.00 83.94 82 ALA A O 1
ATOM 628 N N . PRO A 1 83 ? 1.227 -14.011 1.267 1.00 87.31 83 PRO A N 1
ATOM 629 C CA . PRO A 1 83 ? 2.598 -14.092 1.747 1.00 87.31 83 PRO A CA 1
ATOM 630 C C . PRO A 1 83 ? 2.698 -13.744 3.236 1.00 87.31 83 PRO A C 1
ATOM 632 O O . PRO A 1 83 ? 2.175 -12.713 3.672 1.00 87.31 83 PRO A O 1
ATOM 635 N N . GLU A 1 84 ? 3.421 -14.575 3.986 1.00 89.69 84 GLU A N 1
ATOM 636 C CA . GLU A 1 84 ? 3.657 -14.368 5.414 1.00 89.69 84 GLU A CA 1
ATOM 637 C C . GLU A 1 84 ? 4.408 -13.053 5.681 1.00 89.69 84 GLU A C 1
ATOM 639 O O . GLU A 1 84 ? 5.383 -12.755 4.982 1.00 89.69 84 GLU A O 1
ATOM 644 N N . PRO A 1 85 ? 4.008 -12.268 6.698 1.00 91.69 85 PRO A N 1
ATOM 645 C CA . PRO A 1 85 ? 4.685 -11.033 7.061 1.00 91.69 85 PRO A CA 1
ATOM 646 C C . PRO A 1 85 ? 6.147 -11.260 7.414 1.00 91.69 85 PRO A C 1
ATOM 648 O O . PRO A 1 85 ? 6.493 -12.164 8.178 1.00 91.69 85 PRO A O 1
ATOM 651 N N . ILE A 1 86 ? 7.010 -10.365 6.944 1.00 90.19 86 ILE A N 1
ATOM 652 C CA . ILE A 1 86 ? 8.411 -10.390 7.345 1.00 90.19 86 ILE A CA 1
ATOM 653 C C . ILE A 1 86 ? 8.533 -10.010 8.826 1.00 90.19 86 ILE A C 1
ATOM 655 O O . ILE A 1 86 ? 8.019 -8.988 9.286 1.00 90.19 86 ILE A O 1
ATOM 659 N N . THR A 1 87 ? 9.255 -10.821 9.594 1.00 84.12 87 THR A N 1
ATOM 660 C CA . THR A 1 87 ? 9.526 -10.547 11.016 1.00 84.12 87 THR A CA 1
ATOM 661 C C . THR A 1 87 ? 10.880 -9.875 11.242 1.00 84.12 87 THR A C 1
ATOM 663 O O . THR A 1 87 ? 11.136 -9.323 12.315 1.00 84.12 87 THR A O 1
ATOM 666 N N . ALA A 1 88 ? 11.763 -9.945 10.246 1.00 83.44 88 ALA A N 1
ATOM 667 C CA . ALA A 1 88 ? 13.083 -9.337 10.235 1.00 83.44 88 ALA A CA 1
ATOM 668 C C . ALA A 1 88 ? 13.491 -8.979 8.800 1.00 83.44 88 ALA A C 1
ATOM 670 O O . ALA A 1 88 ? 12.888 -9.472 7.848 1.00 83.44 88 ALA A O 1
ATOM 671 N N . LEU A 1 89 ? 14.513 -8.133 8.651 1.00 78.38 89 LEU A N 1
ATOM 672 C CA . LEU A 1 89 ? 15.125 -7.882 7.344 1.00 78.38 89 LEU A CA 1
ATOM 673 C C . LEU A 1 89 ? 15.738 -9.190 6.803 1.00 78.38 89 LEU A C 1
ATOM 675 O O . LEU A 1 89 ? 16.653 -9.707 7.450 1.00 78.38 89 LEU A O 1
ATOM 679 N N . PRO A 1 90 ? 15.240 -9.728 5.671 1.00 74.31 90 PRO A N 1
ATOM 680 C CA . PRO A 1 90 ? 15.759 -10.967 5.102 1.00 74.31 90 PRO A CA 1
ATOM 681 C C . PRO A 1 90 ? 17.119 -10.742 4.433 1.00 74.31 90 PRO A C 1
ATOM 683 O O . PRO A 1 90 ? 17.509 -9.601 4.158 1.00 74.31 90 PRO A O 1
ATOM 686 N N . ASP A 1 91 ? 17.831 -11.830 4.139 1.00 75.81 91 ASP A N 1
ATOM 687 C CA . ASP A 1 91 ? 18.983 -11.762 3.242 1.00 75.81 91 ASP A CA 1
ATOM 688 C C . ASP A 1 91 ? 18.553 -11.522 1.775 1.00 75.81 91 ASP A C 1
ATOM 690 O O . ASP A 1 91 ? 17.369 -11.435 1.453 1.00 75.81 91 ASP A O 1
ATOM 694 N N . VAL A 1 92 ? 19.514 -11.350 0.862 1.00 68.94 92 VAL A N 1
ATOM 695 C CA . VAL A 1 92 ? 19.217 -10.968 -0.534 1.00 68.94 92 VAL A CA 1
ATOM 696 C C . VAL A 1 92 ? 18.433 -12.041 -1.300 1.00 68.94 92 VAL A C 1
ATOM 698 O O . VAL A 1 92 ? 17.585 -11.690 -2.127 1.00 68.94 92 VAL A O 1
ATOM 701 N N . GLU A 1 93 ? 18.696 -13.326 -1.060 1.00 72.38 93 GLU A N 1
ATOM 702 C CA . GLU A 1 93 ? 17.990 -14.400 -1.767 1.00 72.38 93 GLU A CA 1
ATOM 703 C C . GLU A 1 93 ? 16.588 -14.604 -1.181 1.00 72.38 93 GLU A C 1
ATOM 705 O O . GLU A 1 93 ? 15.623 -14.704 -1.944 1.00 72.38 93 GLU A O 1
ATOM 710 N N . ASP A 1 94 ? 16.440 -14.486 0.139 1.00 80.88 94 ASP A N 1
ATOM 711 C CA . ASP A 1 94 ? 15.139 -14.456 0.810 1.00 80.88 94 ASP A CA 1
ATOM 712 C C . ASP A 1 94 ? 14.287 -13.264 0.335 1.00 80.88 94 ASP A C 1
ATOM 714 O O . ASP A 1 94 ? 13.080 -13.396 0.101 1.00 80.88 94 ASP A O 1
ATOM 718 N N . ILE A 1 95 ? 14.902 -12.091 0.118 1.00 82.69 95 ILE A N 1
ATOM 719 C CA . ILE A 1 95 ? 14.230 -10.921 -0.472 1.00 82.69 95 ILE A CA 1
ATOM 720 C C . ILE A 1 95 ? 13.711 -11.258 -1.873 1.00 82.69 95 ILE A C 1
ATOM 722 O O . ILE A 1 95 ? 12.574 -10.911 -2.201 1.00 82.69 95 ILE A O 1
ATOM 726 N N . ARG A 1 96 ? 14.510 -11.932 -2.713 1.00 82.31 96 ARG A N 1
ATOM 727 C CA . ARG A 1 96 ? 14.116 -12.298 -4.085 1.00 82.31 96 ARG A CA 1
ATOM 728 C C . ARG A 1 96 ? 12.866 -13.167 -4.090 1.00 82.31 96 ARG A C 1
ATOM 730 O O . ARG A 1 96 ? 11.930 -12.886 -4.845 1.00 82.31 96 ARG A O 1
ATOM 737 N N . GLU A 1 97 ? 12.866 -14.222 -3.285 1.00 85.25 97 GLU A N 1
ATOM 738 C CA . GLU A 1 97 ? 11.757 -15.168 -3.213 1.00 85.25 97 GLU A CA 1
ATOM 739 C C . GLU A 1 97 ? 10.500 -14.502 -2.648 1.00 85.25 97 GLU A C 1
ATOM 741 O O . GLU A 1 97 ? 9.439 -14.560 -3.277 1.00 85.25 97 GLU A O 1
ATOM 746 N N . THR A 1 98 ? 10.649 -13.749 -1.554 1.00 89.00 98 THR A N 1
ATOM 747 C CA . THR A 1 98 ? 9.559 -12.989 -0.924 1.00 89.00 98 THR A CA 1
ATOM 748 C C . THR A 1 98 ? 8.925 -12.004 -1.904 1.00 89.00 98 THR A C 1
ATOM 750 O O . THR A 1 98 ? 7.702 -11.966 -2.055 1.00 89.00 98 THR A O 1
ATOM 753 N N . VAL A 1 99 ? 9.739 -11.225 -2.624 1.00 89.19 99 VAL A N 1
ATOM 754 C CA . VAL A 1 99 ? 9.264 -10.254 -3.620 1.00 89.19 99 VAL A CA 1
ATOM 755 C C . VAL A 1 99 ? 8.537 -10.945 -4.766 1.00 89.19 99 VAL A C 1
ATOM 757 O O . VAL A 1 99 ? 7.505 -10.452 -5.225 1.00 89.19 99 VAL A O 1
ATOM 760 N N . LYS A 1 100 ? 9.045 -12.083 -5.244 1.00 87.25 100 LYS A N 1
ATOM 761 C CA . LYS A 1 100 ? 8.418 -12.829 -6.337 1.00 87.25 100 LYS A CA 1
ATOM 762 C C . LYS A 1 100 ? 7.050 -13.374 -5.926 1.00 87.25 100 LYS A C 1
ATOM 764 O O . LYS A 1 100 ? 6.083 -13.141 -6.653 1.00 87.25 100 LYS A O 1
ATOM 769 N N . ALA A 1 101 ? 6.967 -14.041 -4.775 1.00 89.25 101 ALA A N 1
ATOM 770 C CA . ALA A 1 101 ? 5.710 -14.556 -4.232 1.00 89.25 101 ALA A CA 1
ATOM 771 C C . ALA A 1 101 ? 4.704 -13.417 -4.003 1.00 89.25 101 ALA A C 1
ATOM 773 O O . ALA A 1 101 ? 3.557 -13.479 -4.447 1.00 89.25 101 ALA A O 1
ATOM 774 N N . THR A 1 102 ? 5.169 -12.307 -3.426 1.00 92.19 102 THR A N 1
ATOM 775 C CA . THR A 1 102 ? 4.337 -11.123 -3.189 1.00 92.19 102 THR A CA 1
ATOM 776 C C . THR A 1 102 ? 3.840 -10.502 -4.487 1.00 92.19 102 THR A C 1
ATOM 778 O O . THR A 1 102 ? 2.657 -10.203 -4.612 1.00 92.19 102 THR A O 1
ATOM 781 N N . ALA A 1 103 ? 4.689 -10.350 -5.503 1.00 89.94 103 ALA A N 1
ATOM 782 C CA . ALA A 1 103 ? 4.273 -9.801 -6.791 1.00 89.94 103 ALA A CA 1
ATOM 783 C C . ALA A 1 103 ? 3.215 -10.676 -7.489 1.00 89.94 103 ALA A C 1
ATOM 785 O O . ALA A 1 103 ? 2.299 -10.138 -8.118 1.00 89.94 103 ALA A O 1
ATOM 786 N N . GLN A 1 104 ? 3.314 -12.005 -7.370 1.00 88.19 104 GLN A N 1
ATOM 787 C CA . GLN A 1 104 ? 2.309 -12.940 -7.886 1.00 88.19 104 GLN A CA 1
ATOM 788 C C . GLN A 1 104 ? 0.972 -12.779 -7.156 1.00 88.19 104 GLN A C 1
ATOM 790 O O . GLN A 1 104 ? -0.060 -12.611 -7.809 1.00 88.19 104 GLN A O 1
ATOM 795 N N . HIS A 1 105 ? 1.003 -12.726 -5.825 1.00 89.94 105 HIS A N 1
ATOM 796 C CA . HIS A 1 105 ? -0.179 -12.495 -5.001 1.00 89.94 105 HIS A CA 1
ATOM 797 C C . HIS A 1 105 ? -0.841 -11.136 -5.308 1.00 89.94 105 HIS A C 1
ATOM 799 O O . HIS A 1 105 ? -2.036 -11.059 -5.588 1.00 89.94 105 HIS A O 1
ATOM 805 N N . LEU A 1 106 ? -0.066 -10.050 -5.391 1.00 90.00 106 LEU A N 1
ATOM 806 C CA . LEU A 1 106 ? -0.589 -8.719 -5.728 1.00 90.00 106 LEU A CA 1
ATOM 807 C C . LEU A 1 106 ? -1.197 -8.662 -7.136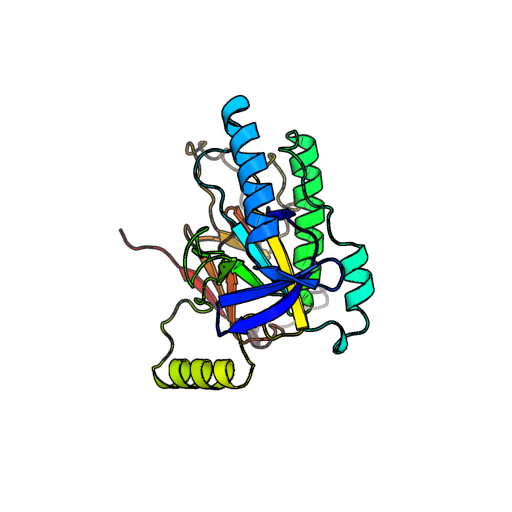 1.00 90.00 106 LEU A C 1
ATOM 809 O O . LEU A 1 106 ? -2.192 -7.968 -7.349 1.00 90.00 106 LEU A O 1
ATOM 813 N N . LYS A 1 107 ? -0.622 -9.384 -8.106 1.00 86.69 107 LYS A N 1
ATOM 814 C CA . LYS A 1 107 ? -1.178 -9.506 -9.463 1.00 86.69 107 LYS A CA 1
ATOM 815 C C . LYS A 1 107 ? -2.547 -10.184 -9.432 1.00 86.69 107 LYS A C 1
ATOM 817 O O . LYS A 1 107 ? -3.453 -9.709 -10.119 1.00 86.69 107 LYS A O 1
ATOM 822 N N . LEU A 1 108 ? -2.695 -11.240 -8.632 1.00 85.31 108 LEU A N 1
ATOM 823 C CA . LEU A 1 108 ? -3.963 -11.933 -8.424 1.00 85.31 108 LEU A CA 1
ATOM 824 C C . LEU A 1 108 ? -5.001 -10.998 -7.795 1.00 85.31 108 LEU A C 1
ATOM 826 O O . LEU A 1 108 ? -6.073 -10.812 -8.373 1.00 85.31 108 LEU A O 1
ATOM 830 N N . LEU A 1 109 ? -4.669 -10.329 -6.689 1.00 86.62 109 LEU A N 1
ATOM 831 C CA . LEU A 1 109 ? -5.584 -9.391 -6.030 1.00 86.62 109 LEU A CA 1
ATOM 832 C C . LEU A 1 109 ? -5.994 -8.241 -6.959 1.00 86.62 109 LEU A C 1
ATOM 834 O O . LEU A 1 109 ? -7.176 -7.919 -7.070 1.00 86.62 109 LEU A O 1
ATOM 838 N N . HIS A 1 110 ? -5.042 -7.664 -7.697 1.00 83.81 110 HIS A N 1
ATOM 839 C CA . HIS A 1 110 ? -5.324 -6.603 -8.664 1.00 83.81 110 HIS A CA 1
ATOM 840 C C . HIS A 1 110 ? -6.270 -7.071 -9.781 1.00 83.81 110 HIS A C 1
ATOM 842 O O . HIS A 1 110 ? -7.146 -6.319 -10.208 1.00 83.81 110 HIS A O 1
ATOM 848 N N . SER A 1 111 ? -6.131 -8.314 -10.256 1.00 80.44 111 SER A N 1
ATOM 849 C CA . SER A 1 111 ? -7.040 -8.878 -11.265 1.00 80.44 111 SER A CA 1
ATOM 850 C C . SER A 1 111 ? -8.475 -9.075 -10.769 1.00 80.44 111 SER A C 1
ATOM 852 O O . SER A 1 111 ? -9.367 -9.237 -11.590 1.00 80.44 111 SER A O 1
ATOM 854 N N . HIS A 1 112 ? -8.711 -8.974 -9.460 1.00 79.19 112 HIS A N 1
ATOM 855 C CA . HIS A 1 112 ? -10.025 -9.102 -8.828 1.00 79.19 112 HIS A CA 1
ATOM 856 C C . HIS A 1 112 ? -10.530 -7.788 -8.216 1.00 79.19 112 HIS A C 1
ATOM 858 O O . HIS A 1 112 ? -11.404 -7.780 -7.353 1.00 79.19 112 HIS A O 1
ATOM 864 N N . GLY A 1 113 ? -9.997 -6.651 -8.671 1.00 79.81 113 GLY A N 1
ATOM 865 C CA . GLY A 1 113 ? -10.422 -5.326 -8.209 1.00 79.81 113 GLY A CA 1
ATOM 866 C C . GLY A 1 113 ? -9.709 -4.842 -6.946 1.00 79.81 113 GLY A C 1
ATOM 867 O O . GLY A 1 113 ? -10.094 -3.811 -6.391 1.00 79.81 113 GLY A O 1
ATOM 868 N N . GLY A 1 114 ? -8.664 -5.547 -6.505 1.00 86.06 114 GLY A N 1
ATOM 869 C CA . GLY A 1 114 ? -7.728 -5.060 -5.502 1.00 86.06 114 GLY A CA 1
ATOM 870 C C . GLY A 1 114 ? -7.000 -3.803 -5.970 1.00 86.06 114 GLY A C 1
ATOM 871 O O . GLY A 1 114 ? -6.674 -3.641 -7.150 1.00 86.06 114 GLY A O 1
ATOM 872 N N . ARG A 1 115 ? -6.746 -2.891 -5.037 1.00 87.38 115 ARG A N 1
ATOM 873 C CA . ARG A 1 115 ? -6.122 -1.597 -5.303 1.00 87.38 115 ARG A CA 1
ATOM 874 C C . ARG A 1 115 ? -4.971 -1.339 -4.368 1.00 87.38 115 ARG A C 1
ATOM 876 O O . ARG A 1 115 ? -5.087 -1.529 -3.164 1.00 87.38 115 ARG A O 1
ATOM 883 N N . LEU A 1 116 ? -3.890 -0.830 -4.939 1.00 91.00 116 LEU A N 1
ATOM 884 C CA . LEU A 1 116 ? -2.690 -0.504 -4.199 1.00 91.00 116 LEU A CA 1
ATOM 885 C C . LEU A 1 116 ? -2.622 1.003 -3.947 1.00 91.00 116 LEU A C 1
ATOM 887 O O . LEU A 1 116 ? -2.653 1.796 -4.886 1.00 91.00 116 LEU A O 1
ATOM 891 N N . TYR A 1 117 ? -2.493 1.3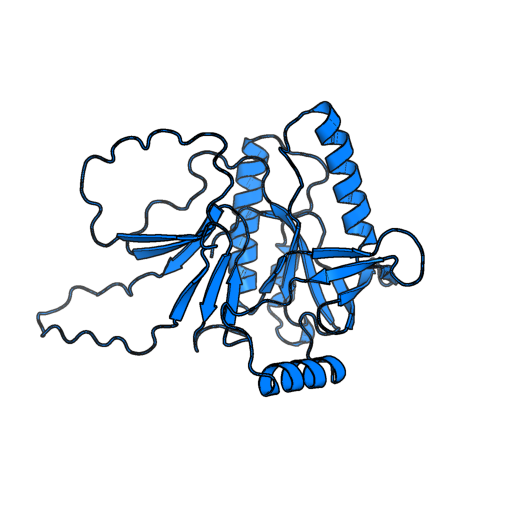95 -2.685 1.00 92.00 117 TYR A N 1
ATOM 892 C CA . TYR A 1 117 ? -2.402 2.789 -2.261 1.00 92.00 117 TYR A CA 1
ATOM 893 C C . TYR A 1 117 ? -1.100 3.030 -1.512 1.00 92.00 117 TYR A C 1
ATOM 895 O O . TYR A 1 117 ? -0.671 2.193 -0.725 1.00 92.00 117 TYR A O 1
ATOM 903 N N . LYS A 1 118 ? -0.474 4.190 -1.718 1.00 92.62 118 LYS A N 1
ATOM 904 C CA . LYS A 1 118 ? 0.659 4.612 -0.888 1.00 92.62 118 LYS A CA 1
ATOM 905 C C . LYS A 1 118 ? 0.136 5.133 0.451 1.00 92.62 118 LYS A C 1
ATOM 907 O O . LYS A 1 118 ? -0.831 5.891 0.469 1.00 92.62 118 LYS A O 1
ATOM 912 N N . ILE A 1 119 ? 0.780 4.765 1.554 1.00 91.88 119 ILE A N 1
ATOM 913 C CA . ILE A 1 119 ? 0.503 5.366 2.862 1.00 91.88 119 ILE A CA 1
ATOM 914 C C . ILE A 1 119 ? 1.196 6.726 2.924 1.00 91.88 119 ILE A C 1
ATOM 916 O O . ILE A 1 119 ? 2.407 6.825 2.724 1.00 91.88 119 ILE A O 1
ATOM 920 N N . LEU A 1 120 ? 0.426 7.783 3.179 1.00 87.12 120 LEU A N 1
ATOM 921 C CA . LEU A 1 120 ? 0.945 9.149 3.290 1.00 87.12 120 LEU A CA 1
ATOM 922 C C . LEU A 1 120 ? 1.340 9.499 4.723 1.00 87.12 120 LEU A C 1
ATOM 924 O O . LEU A 1 120 ? 2.316 10.214 4.939 1.00 87.12 120 LEU A O 1
ATOM 928 N N . SER A 1 121 ? 0.576 9.018 5.702 1.00 78.94 121 SER A N 1
ATOM 929 C CA . SER A 1 121 ? 0.852 9.260 7.114 1.00 78.94 121 SER A CA 1
ATOM 930 C C . SER A 1 121 ? 0.192 8.223 8.017 1.00 78.94 121 SER A C 1
ATOM 932 O O . SER A 1 121 ? -0.902 7.734 7.731 1.00 78.94 121 SER A O 1
ATOM 934 N N . GLY A 1 122 ? 0.873 7.929 9.126 1.00 71.12 122 GLY A N 1
ATOM 935 C CA . GLY A 1 122 ? 0.282 7.365 10.333 1.00 71.12 122 GLY A CA 1
ATOM 936 C C . GLY A 1 122 ? 0.039 8.495 11.323 1.00 71.12 122 GLY A C 1
ATOM 937 O O . GLY A 1 122 ? 0.931 9.296 11.605 1.00 71.12 122 GLY A O 1
ATOM 938 N N . GLY A 1 123 ? -1.189 8.637 11.791 1.00 60.88 123 GLY A N 1
ATOM 939 C CA . GLY A 1 123 ? -1.558 9.582 12.820 1.00 60.88 123 GLY A CA 1
ATOM 940 C C . GLY A 1 123 ? -0.846 9.193 14.111 1.00 60.88 123 GLY A C 1
ATOM 941 O O . GLY A 1 123 ? -1.171 8.180 14.724 1.00 60.88 123 GLY A O 1
ATOM 942 N N . GLY A 1 124 ? 0.183 9.972 14.456 1.00 58.41 124 GLY A N 1
ATOM 943 C CA . GLY A 1 124 ? 1.149 9.638 15.503 1.00 58.41 124 GLY A CA 1
ATOM 944 C C . GLY A 1 124 ? 0.535 9.339 16.874 1.00 58.41 124 GLY A C 1
ATOM 945 O O . GLY A 1 124 ? -0.627 9.623 17.133 1.00 58.41 124 GLY A O 1
ATOM 946 N N . GLY A 1 125 ? 1.347 8.804 17.790 1.00 58.03 125 GLY A N 1
ATOM 947 C CA . GLY A 1 125 ? 0.923 8.158 19.043 1.00 58.03 125 GLY A CA 1
ATOM 948 C C . GLY A 1 125 ? 0.127 8.968 20.089 1.00 58.03 125 GLY A C 1
ATOM 949 O O . GLY A 1 125 ? -0.095 8.446 21.185 1.00 58.03 125 GLY A O 1
ATOM 950 N N . TRP A 1 126 ? -0.307 10.202 19.805 1.0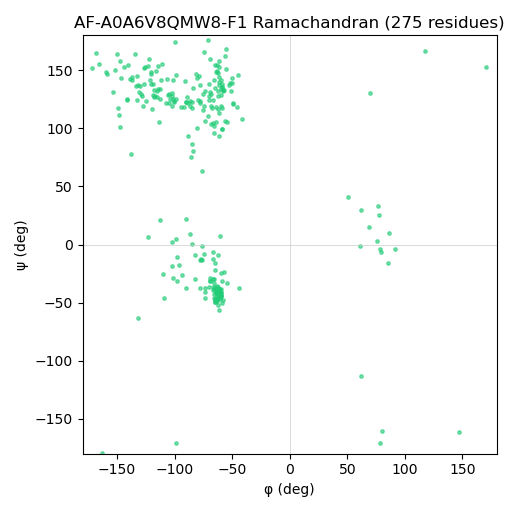0 47.47 126 TRP A N 1
ATOM 951 C CA . TRP A 1 126 ? -0.924 11.120 20.772 1.00 47.47 126 TRP A CA 1
ATOM 952 C C . TRP A 1 126 ? -2.133 11.882 20.196 1.00 47.47 126 TRP A C 1
ATOM 954 O O . TRP A 1 126 ? -2.124 12.333 19.052 1.00 47.47 126 TRP A O 1
ATOM 964 N N . GLY A 1 127 ? -3.161 12.089 21.028 1.00 55.78 127 GLY A N 1
ATOM 965 C CA . GLY A 1 127 ? -4.354 12.883 20.697 1.00 55.78 127 GLY A CA 1
ATOM 966 C C . GLY A 1 127 ? -5.388 12.163 19.819 1.00 55.78 127 GLY A C 1
ATOM 967 O O . GLY A 1 127 ? -5.289 10.968 19.562 1.00 55.78 127 GLY A O 1
ATOM 968 N N . ALA A 1 128 ? -6.392 12.902 19.334 1.00 57.28 128 ALA A N 1
ATOM 969 C CA . ALA A 1 128 ? -7.530 12.369 18.564 1.00 57.28 128 ALA A CA 1
ATOM 970 C C . ALA A 1 128 ? -7.169 11.791 17.179 1.00 57.28 128 ALA A C 1
ATOM 972 O O . ALA A 1 128 ? -8.027 11.244 16.493 1.00 57.28 128 ALA A O 1
ATOM 973 N N . LYS A 1 129 ? -5.912 11.945 16.748 1.00 63.53 129 LYS A N 1
ATOM 974 C CA . LYS A 1 129 ? -5.390 11.398 15.490 1.00 63.53 129 LYS A CA 1
ATOM 975 C C . LYS A 1 129 ? -4.544 10.146 15.694 1.00 63.53 129 LYS A C 1
ATOM 977 O O . LYS A 1 129 ? -4.018 9.631 14.718 1.00 63.53 129 LYS A O 1
ATOM 982 N N . LYS A 1 130 ? -4.407 9.669 16.931 1.00 69.81 130 LYS A N 1
ATOM 983 C CA . LYS A 1 130 ? -3.666 8.451 17.238 1.00 69.81 130 LYS A CA 1
ATOM 984 C C . LYS A 1 130 ? -4.271 7.261 16.506 1.00 69.81 130 LYS A C 1
ATOM 986 O O . LYS A 1 130 ? -5.471 7.030 16.621 1.00 69.81 130 LYS A O 1
ATOM 991 N N . GLY A 1 131 ? -3.443 6.500 15.797 1.00 79.38 131 GLY A N 1
ATOM 992 C CA . GLY A 1 131 ? -3.877 5.232 15.214 1.00 79.38 131 GLY A CA 1
ATOM 993 C C . GLY A 1 131 ? -4.414 5.310 13.784 1.00 79.38 131 GLY A C 1
ATOM 994 O O . GLY A 1 131 ? -4.768 4.281 13.214 1.00 79.38 131 GLY A O 1
ATOM 995 N N . LEU A 1 132 ? -4.518 6.517 13.215 1.00 87.19 132 LEU A N 1
ATOM 996 C CA . LEU A 1 132 ? -5.105 6.736 11.891 1.00 87.19 132 LEU A CA 1
ATOM 997 C C . LEU A 1 132 ? -4.099 6.417 10.784 1.00 87.19 132 LEU A C 1
ATOM 999 O O . LEU A 1 132 ? -2.938 6.781 10.897 1.00 87.19 132 LEU A O 1
ATOM 1003 N N . LEU A 1 133 ? -4.536 5.842 9.669 1.00 90.50 133 LEU A N 1
ATOM 1004 C CA . LEU A 1 133 ? -3.711 5.709 8.464 1.00 90.50 133 LEU A CA 1
ATOM 1005 C C . LEU A 1 133 ? -4.361 6.451 7.303 1.00 90.50 133 LEU A C 1
ATOM 1007 O O . LEU A 1 133 ? -5.538 6.249 7.023 1.00 90.50 133 LEU A O 1
ATOM 1011 N N . SER A 1 134 ? -3.595 7.307 6.629 1.00 91.19 134 SER A N 1
ATOM 1012 C CA . SER A 1 134 ? -4.054 8.053 5.455 1.00 91.19 134 SER A CA 1
ATOM 1013 C C . SER A 1 134 ? -3.522 7.416 4.175 1.00 91.19 134 SER A C 1
ATOM 1015 O O . SER A 1 134 ? -2.305 7.349 3.968 1.00 91.19 134 SER A O 1
ATOM 1017 N N . LEU A 1 135 ? -4.430 6.974 3.308 1.00 91.19 135 LEU A N 1
ATOM 1018 C CA . LEU A 1 135 ? -4.125 6.496 1.963 1.00 91.19 135 LEU A CA 1
ATOM 1019 C C . LEU A 1 135 ? -3.972 7.667 0.992 1.00 91.19 135 LEU A C 1
ATOM 1021 O O . LEU A 1 135 ? -4.675 8.671 1.111 1.00 91.19 135 LEU A O 1
ATOM 1025 N N . ASP A 1 136 ? -3.096 7.522 -0.000 1.00 89.00 136 ASP A N 1
ATOM 1026 C CA . ASP A 1 136 ? -2.979 8.461 -1.115 1.00 89.00 136 ASP A CA 1
ATOM 1027 C C . ASP A 1 136 ? -4.294 8.514 -1.914 1.00 89.00 136 ASP A C 1
ATOM 1029 O O . ASP A 1 136 ? -4.665 7.517 -2.546 1.00 89.00 136 ASP A O 1
ATOM 1033 N N . PRO A 1 137 ? -5.020 9.650 -1.894 1.00 82.31 137 PRO A N 1
ATOM 1034 C CA . PRO A 1 137 ? -6.311 9.750 -2.554 1.00 82.31 137 PRO A CA 1
ATOM 1035 C C . PRO A 1 137 ? -6.187 9.897 -4.077 1.00 82.31 137 PRO A C 1
ATOM 1037 O O . PRO A 1 137 ? -7.182 9.751 -4.793 1.00 82.31 137 PRO A O 1
ATOM 1040 N N . GLN A 1 138 ? -4.990 10.192 -4.593 1.00 79.88 138 GLN A N 1
ATOM 1041 C CA . GLN A 1 138 ? -4.784 10.477 -6.004 1.00 79.88 138 GLN A CA 1
ATOM 1042 C C . GLN A 1 138 ? -4.875 9.189 -6.833 1.00 79.88 138 GLN A C 1
ATOM 1044 O O . GLN A 1 138 ? -3.957 8.372 -6.843 1.00 79.88 138 GLN A O 1
ATOM 1049 N N . ARG A 1 139 ? -5.980 9.018 -7.565 1.00 73.69 139 ARG A N 1
ATOM 1050 C CA . ARG A 1 139 ? -6.204 7.883 -8.484 1.00 73.69 139 ARG A CA 1
ATOM 1051 C C . ARG A 1 139 ? -6.001 8.230 -9.960 1.00 73.69 139 ARG A C 1
ATOM 1053 O O . ARG A 1 139 ? -5.760 7.327 -10.755 1.00 73.69 139 ARG A O 1
ATOM 1060 N N . ALA A 1 140 ? -6.037 9.518 -10.290 1.00 72.75 140 ALA A N 1
ATOM 1061 C CA . ALA A 1 140 ? -5.910 10.055 -11.638 1.00 72.75 140 ALA A CA 1
ATOM 1062 C C . ALA A 1 140 ? -4.743 11.042 -11.722 1.00 72.75 140 ALA A C 1
ATOM 1064 O O . ALA A 1 140 ? -4.371 11.668 -10.724 1.00 72.75 140 ALA A O 1
ATOM 1065 N N . HIS A 1 141 ? -4.167 11.194 -12.915 1.00 71.88 141 HIS A N 1
ATOM 1066 C CA . HIS A 1 141 ? -3.151 12.221 -13.137 1.00 71.88 141 HIS A CA 1
ATOM 1067 C C . HIS A 1 141 ? -3.770 13.621 -13.191 1.00 71.88 141 HIS A C 1
ATOM 1069 O O . HIS A 1 141 ? -3.203 14.568 -12.648 1.00 71.88 141 HIS A O 1
ATOM 1075 N N . PHE A 1 142 ? -4.923 13.739 -13.850 1.00 72.62 142 PHE A N 1
ATOM 1076 C CA . PHE A 1 142 ? -5.642 14.995 -13.983 1.00 72.62 142 PHE A CA 1
ATOM 1077 C C . PHE A 1 142 ? -6.417 15.302 -12.706 1.00 72.62 142 PHE A C 1
ATOM 1079 O O . PHE A 1 142 ? -6.919 14.394 -12.042 1.00 72.62 142 PHE A O 1
ATOM 1086 N N . SER A 1 143 ? -6.501 16.588 -12.370 1.00 65.94 143 SER A N 1
ATOM 1087 C CA . SER A 1 143 ? -7.384 17.051 -11.307 1.00 65.94 143 SER A CA 1
ATOM 1088 C C . SER A 1 143 ? -8.816 16.662 -11.647 1.00 65.94 143 SER A C 1
ATOM 1090 O O . SER A 1 143 ? -9.249 16.831 -12.789 1.00 65.94 143 SER A O 1
ATOM 1092 N N . LEU A 1 144 ? -9.529 16.147 -10.652 1.00 68.19 144 LEU A N 1
ATOM 1093 C CA . LEU A 1 144 ? -10.960 15.928 -10.769 1.00 68.19 144 LEU A CA 1
ATOM 1094 C C . LEU A 1 144 ? -11.653 17.284 -10.932 1.00 68.19 144 LEU A C 1
ATOM 1096 O O . LEU A 1 144 ? -11.188 18.302 -10.416 1.00 68.19 144 LEU A O 1
ATOM 1100 N N . SER A 1 145 ? -12.758 17.306 -11.666 1.00 74.19 145 SER A N 1
ATOM 1101 C CA . SER A 1 145 ? -13.652 18.463 -11.638 1.00 74.19 145 SER A CA 1
ATOM 1102 C C . SER A 1 145 ? -14.268 18.625 -10.241 1.00 74.19 145 SER A C 1
ATOM 1104 O O . SER A 1 145 ? -14.430 17.644 -9.514 1.00 74.19 145 SER A O 1
ATOM 1106 N N . GLU A 1 146 ? -14.661 19.847 -9.863 1.00 75.25 146 GLU A N 1
ATOM 1107 C CA . GLU A 1 146 ? -15.323 20.107 -8.568 1.00 75.25 146 GLU A CA 1
ATOM 1108 C C . GLU A 1 146 ? -16.570 19.221 -8.365 1.00 75.25 146 GLU A C 1
ATOM 1110 O O . GLU A 1 146 ? -16.868 18.776 -7.256 1.00 75.25 146 GLU A O 1
ATOM 1115 N N . GLU A 1 147 ? -17.275 18.910 -9.456 1.00 75.19 147 GLU A N 1
ATOM 1116 C CA . GLU A 1 147 ? -18.439 18.021 -9.479 1.00 75.19 147 GLU A CA 1
ATOM 1117 C C . GLU A 1 147 ? -18.066 16.571 -9.125 1.00 75.19 147 GLU A C 1
ATOM 1119 O O . GLU A 1 147 ? -18.753 15.922 -8.331 1.00 75.19 147 GLU A O 1
ATOM 1124 N N . GLU A 1 148 ? -16.956 16.063 -9.663 1.00 74.50 148 GLU A N 1
ATOM 1125 C CA . GLU A 1 148 ? -16.436 14.723 -9.363 1.00 74.50 148 GLU A CA 1
ATOM 1126 C C . GLU A 1 148 ? -15.874 14.630 -7.940 1.00 74.50 148 GLU A C 1
ATOM 1128 O O . GLU A 1 148 ? -16.055 13.609 -7.269 1.00 74.50 148 GLU A O 1
ATOM 1133 N N . GLU A 1 149 ? -15.229 15.688 -7.444 1.00 74.06 149 GLU A N 1
ATOM 1134 C CA . GLU A 1 149 ? -14.779 15.774 -6.051 1.00 74.06 149 GLU A CA 1
ATOM 1135 C C . GLU A 1 149 ? -15.963 15.745 -5.080 1.00 74.06 149 GLU A C 1
ATOM 1137 O O . GLU A 1 149 ? -15.961 14.962 -4.124 1.00 74.06 149 GLU A O 1
ATOM 1142 N N . MET A 1 150 ? -17.009 16.527 -5.361 1.00 74.94 150 MET A N 1
ATOM 1143 C CA . MET A 1 150 ? -18.249 16.529 -4.585 1.00 74.94 150 MET A CA 1
ATOM 1144 C C . MET A 1 150 ? -18.926 15.154 -4.607 1.00 74.94 150 MET A C 1
ATOM 1146 O O . MET A 1 150 ? -19.346 14.650 -3.564 1.00 74.94 150 MET A O 1
ATOM 1150 N N . HIS A 1 151 ? -18.993 14.509 -5.774 1.00 72.94 151 HIS A N 1
ATOM 1151 C CA . HIS A 1 151 ? -19.560 13.169 -5.898 1.00 72.94 151 HIS A CA 1
ATOM 1152 C C . HIS A 1 151 ? -18.775 12.142 -5.069 1.00 72.94 151 HIS A C 1
ATOM 1154 O O . HIS A 1 151 ? -19.371 11.373 -4.315 1.00 72.94 151 HIS A O 1
ATOM 1160 N N . ASN A 1 152 ? -17.441 12.154 -5.147 1.00 73.12 152 ASN A N 1
ATOM 1161 C CA . ASN A 1 152 ? -16.583 11.277 -4.346 1.00 73.12 152 ASN A CA 1
ATOM 1162 C C . ASN A 1 152 ? -16.744 11.528 -2.840 1.00 73.12 152 ASN A C 1
ATOM 1164 O O . ASN A 1 152 ? -16.761 10.582 -2.050 1.00 73.12 152 ASN A O 1
ATOM 1168 N N . PHE A 1 153 ? -16.900 12.788 -2.432 1.00 73.25 153 PHE A N 1
ATOM 1169 C CA . PHE A 1 153 ? -17.141 13.157 -1.041 1.00 73.25 153 PHE A CA 1
ATOM 1170 C C . PHE A 1 153 ? -18.483 12.619 -0.528 1.00 73.25 153 PHE A C 1
ATOM 1172 O O . PHE A 1 153 ? -18.514 11.933 0.496 1.00 73.25 153 PHE A O 1
ATOM 1179 N N . ILE A 1 154 ? -19.576 12.836 -1.266 1.00 74.94 154 ILE A N 1
ATOM 1180 C CA . ILE A 1 154 ? -20.904 12.295 -0.928 1.00 74.94 154 ILE A CA 1
ATOM 1181 C C . ILE A 1 154 ? -20.864 10.764 -0.883 1.00 74.94 154 ILE A C 1
ATOM 1183 O O . ILE A 1 154 ? -21.409 10.149 0.034 1.00 74.94 154 ILE A O 1
ATOM 1187 N N . GLN A 1 155 ? -20.179 10.136 -1.839 1.00 72.19 155 GLN A N 1
ATOM 1188 C CA . GLN A 1 155 ? -20.028 8.688 -1.872 1.00 72.19 155 GLN A CA 1
ATOM 1189 C C . GLN A 1 155 ? -19.295 8.176 -0.624 1.00 72.19 155 GLN A C 1
ATOM 1191 O O . GLN A 1 155 ? -19.737 7.197 -0.025 1.00 72.19 155 GLN A O 1
ATOM 1196 N N . SER A 1 156 ? -18.253 8.882 -0.172 1.00 68.88 156 SER A N 1
ATOM 1197 C CA . SER A 1 156 ? -17.519 8.535 1.049 1.00 68.88 156 SER A CA 1
ATOM 1198 C C . SER A 1 156 ? -18.355 8.663 2.325 1.00 68.88 156 SER A C 1
ATOM 1200 O O . SER A 1 156 ? -18.186 7.855 3.235 1.00 68.88 156 SER A O 1
ATOM 1202 N N . MET A 1 157 ? -19.293 9.618 2.378 1.00 68.00 157 MET A N 1
ATOM 1203 C CA . MET A 1 157 ? -20.258 9.744 3.479 1.00 68.00 157 MET A CA 1
ATOM 1204 C C . MET A 1 157 ? -21.274 8.600 3.493 1.00 68.00 157 MET A C 1
ATOM 1206 O O . MET A 1 157 ? -21.708 8.175 4.559 1.00 68.00 157 MET A O 1
ATOM 1210 N N . ASN A 1 158 ? -21.611 8.070 2.318 1.00 64.50 158 ASN A N 1
ATOM 1211 C CA . ASN A 1 158 ? -22.527 6.943 2.146 1.00 64.50 158 ASN A CA 1
ATOM 1212 C C . ASN A 1 158 ? -21.807 5.578 2.170 1.00 64.50 158 ASN A C 1
ATOM 1214 O O . ASN A 1 158 ? -22.312 4.603 1.615 1.00 64.50 158 ASN A O 1
ATOM 1218 N N . GLY A 1 159 ? -20.607 5.502 2.760 1.00 58.66 159 GLY A N 1
ATOM 1219 C CA . GLY A 1 159 ? -19.830 4.262 2.913 1.00 58.66 159 GLY A CA 1
ATOM 1220 C C . GLY A 1 159 ? -19.073 3.795 1.660 1.00 58.66 159 GLY A C 1
ATOM 1221 O O . GLY A 1 159 ? -18.299 2.841 1.724 1.00 58.66 159 GLY A O 1
ATOM 1222 N N . GLY A 1 160 ? -19.227 4.471 0.520 1.00 60.12 160 GLY A N 1
ATOM 1223 C CA . GLY A 1 160 ? -18.440 4.230 -0.689 1.00 60.12 160 GLY A CA 1
ATOM 1224 C C . GLY A 1 160 ? -17.128 5.016 -0.652 1.00 60.12 160 GLY A C 1
ATOM 1225 O O . GLY A 1 160 ? -16.982 6.057 -1.288 1.00 60.12 160 GLY A O 1
ATOM 1226 N N . GLY A 1 161 ? -16.179 4.537 0.148 1.00 66.88 161 GLY A N 1
ATOM 1227 C CA . GLY A 1 161 ? -14.851 5.132 0.305 1.00 66.88 161 GLY A CA 1
ATOM 1228 C C . GLY A 1 161 ? -13.759 4.452 -0.526 1.00 66.88 161 GLY A C 1
ATOM 1229 O O . GLY A 1 161 ? -14.013 3.578 -1.355 1.00 66.88 161 GLY A O 1
ATOM 1230 N N . PHE A 1 162 ? -12.507 4.836 -0.272 1.00 72.88 162 PHE A N 1
ATOM 1231 C CA . PHE A 1 162 ? -11.327 4.147 -0.815 1.00 72.88 162 PHE A CA 1
ATOM 1232 C C . PHE A 1 162 ? -11.178 2.733 -0.238 1.00 72.88 162 PHE A C 1
ATOM 1234 O O . PHE A 1 162 ? -10.669 1.838 -0.916 1.00 72.88 162 PHE A O 1
ATOM 1241 N N . THR A 1 163 ? -11.657 2.567 0.995 1.00 80.31 163 THR A N 1
ATOM 1242 C CA . THR A 1 163 ? -11.631 1.358 1.822 1.00 80.31 163 THR A CA 1
ATOM 1243 C C . THR A 1 163 ? -12.979 1.201 2.528 1.00 80.31 163 THR A C 1
ATOM 1245 O O . THR A 1 163 ? -13.076 1.570 3.692 1.00 80.31 163 THR A O 1
ATOM 1248 N N . PRO A 1 164 ? -14.050 0.736 1.863 1.00 83.62 164 PRO A N 1
ATOM 1249 C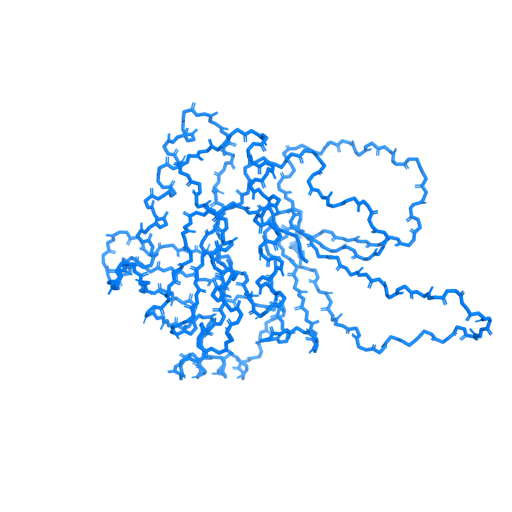 CA .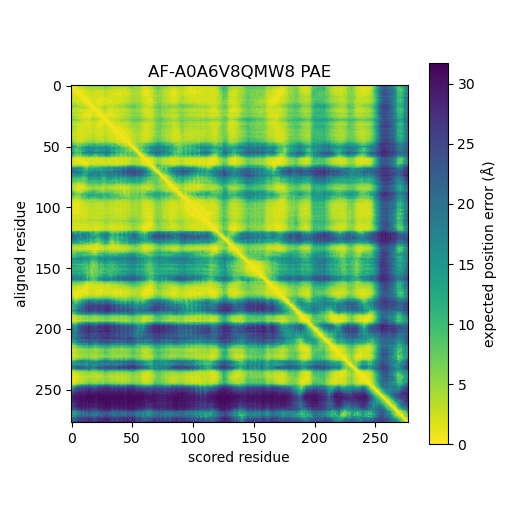 PRO A 1 164 ? -15.331 0.506 2.535 1.00 83.62 164 PRO A CA 1
ATOM 1250 C C . PRO A 1 164 ? -15.187 -0.433 3.742 1.00 83.62 164 PRO A C 1
ATOM 1252 O O . PRO A 1 164 ? -14.326 -1.314 3.741 1.00 83.62 164 PRO A O 1
ATOM 1255 N N . GLU A 1 165 ? -16.033 -0.294 4.758 1.00 88.50 165 GLU A N 1
ATOM 1256 C CA . GLU A 1 165 ? -16.031 -1.228 5.891 1.00 88.50 165 GLU A CA 1
ATOM 1257 C C . GLU A 1 165 ? -16.305 -2.669 5.423 1.00 88.50 165 GLU A C 1
ATOM 1259 O O . GLU A 1 165 ? -17.065 -2.924 4.483 1.00 88.50 165 GLU A O 1
ATOM 1264 N N . GLY A 1 166 ? -15.607 -3.624 6.034 1.00 87.88 166 GLY A N 1
ATOM 1265 C CA . GLY A 1 166 ? -15.578 -5.023 5.613 1.00 87.88 166 GLY A CA 1
ATOM 1266 C C . GLY A 1 166 ? -14.659 -5.319 4.420 1.00 87.88 166 GLY A C 1
ATOM 1267 O O . GLY A 1 166 ? -14.462 -6.490 4.090 1.00 87.88 166 GLY A O 1
ATOM 1268 N N . SER A 1 167 ? -14.065 -4.301 3.781 1.00 89.06 167 SER A N 1
ATOM 1269 C CA . SER A 1 167 ? -12.933 -4.516 2.869 1.00 89.06 167 SER A CA 1
ATOM 1270 C C . SER A 1 167 ? -11.745 -5.128 3.610 1.00 89.06 167 SER A C 1
ATOM 1272 O O . SER A 1 167 ? -11.633 -5.038 4.834 1.00 89.06 167 SER A O 1
ATOM 1274 N N . GLN A 1 168 ? -10.865 -5.777 2.860 1.00 90.25 168 GLN A N 1
ATOM 1275 C CA . GLN A 1 168 ? -9.634 -6.345 3.393 1.00 90.25 168 GLN A CA 1
ATOM 1276 C C . GLN A 1 168 ? -8.461 -5.441 3.060 1.00 90.25 168 GLN A C 1
ATOM 1278 O O . GLN A 1 168 ? -8.394 -4.887 1.960 1.00 90.25 168 GLN A O 1
ATOM 1283 N N . ILE A 1 169 ? -7.529 -5.316 3.997 1.00 92.88 169 ILE A N 1
ATOM 1284 C CA . ILE A 1 169 ? -6.323 -4.515 3.841 1.00 92.88 169 ILE A CA 1
ATOM 1285 C C . ILE A 1 169 ? -5.087 -5.284 4.295 1.00 92.88 169 ILE A C 1
ATOM 1287 O O . ILE A 1 169 ? -5.087 -5.911 5.349 1.00 92.88 169 ILE A O 1
ATOM 1291 N N . GLN A 1 170 ? -4.019 -5.203 3.508 1.00 94.56 170 GLN A N 1
ATOM 1292 C CA . GLN A 1 170 ? -2.702 -5.717 3.871 1.00 94.56 170 GLN A CA 1
ATOM 1293 C C . GLN A 1 170 ? -1.643 -4.653 3.589 1.00 94.56 170 GLN A C 1
ATOM 1295 O O . GLN A 1 170 ? -1.693 -3.989 2.547 1.00 94.56 170 GLN A O 1
ATOM 1300 N N . PHE A 1 171 ? -0.693 -4.479 4.509 1.00 95.12 171 PHE A N 1
ATOM 1301 C CA . PHE A 1 171 ? 0.381 -3.500 4.372 1.00 95.12 171 PHE A CA 1
ATOM 1302 C C . PHE A 1 171 ? 1.672 -4.144 3.882 1.00 95.12 171 PHE A C 1
ATOM 1304 O O . PHE A 1 171 ? 2.003 -5.273 4.239 1.00 95.12 171 PHE A O 1
ATOM 1311 N N . PHE A 1 172 ? 2.425 -3.385 3.093 1.00 95.12 172 PHE A N 1
ATOM 1312 C CA . PHE A 1 172 ? 3.664 -3.812 2.464 1.00 95.12 172 PHE A CA 1
ATOM 1313 C C . PHE A 1 172 ? 4.700 -2.693 2.474 1.00 95.12 172 PHE A C 1
ATOM 1315 O O . PHE A 1 172 ? 4.348 -1.513 2.433 1.00 95.12 172 PHE A O 1
ATOM 1322 N N . MET A 1 173 ? 5.977 -3.057 2.427 1.00 91.75 173 MET A N 1
ATOM 1323 C CA . MET A 1 173 ? 7.081 -2.128 2.176 1.00 91.75 173 MET A CA 1
ATOM 1324 C C . MET A 1 173 ? 7.725 -2.369 0.815 1.00 91.75 173 MET A C 1
ATOM 1326 O O . MET A 1 173 ? 7.689 -3.485 0.301 1.00 91.75 173 MET A O 1
ATOM 1330 N N . SER A 1 174 ? 8.360 -1.338 0.250 1.00 88.88 174 SER A N 1
ATOM 1331 C CA . SER A 1 174 ? 9.257 -1.530 -0.900 1.00 88.88 174 SER A CA 1
ATOM 1332 C C . SER A 1 174 ? 10.418 -2.432 -0.507 1.00 88.88 174 SER A C 1
ATOM 1334 O O . SER A 1 174 ? 10.988 -2.274 0.575 1.00 88.88 174 SER A O 1
ATOM 1336 N N . ALA A 1 175 ? 10.802 -3.334 -1.406 1.00 83.94 175 ALA A N 1
ATOM 1337 C CA . ALA A 1 175 ? 12.025 -4.103 -1.241 1.00 83.94 175 ALA A CA 1
ATOM 1338 C C . ALA A 1 175 ? 13.244 -3.154 -1.123 1.00 83.94 175 ALA A C 1
ATOM 1340 O O . ALA A 1 175 ? 13.347 -2.224 -1.930 1.00 83.94 175 ALA A O 1
ATOM 1341 N N . PRO A 1 176 ? 14.146 -3.356 -0.138 1.00 75.19 176 PRO A N 1
ATOM 1342 C CA . PRO A 1 176 ? 15.343 -2.527 0.056 1.00 75.19 176 PRO A CA 1
ATOM 1343 C C . PRO A 1 176 ? 16.350 -2.663 -1.081 1.00 75.19 176 PRO A C 1
ATOM 1345 O O . PRO A 1 176 ? 16.984 -1.696 -1.488 1.00 75.19 176 PRO A O 1
ATOM 1348 N N . VAL A 1 177 ? 16.504 -3.890 -1.570 1.00 72.12 177 VAL A N 1
ATOM 1349 C CA . VAL A 1 177 ? 17.419 -4.258 -2.640 1.00 72.12 177 VAL A CA 1
ATOM 1350 C C . VAL A 1 177 ? 16.606 -5.044 -3.644 1.00 72.12 177 VAL A C 1
ATOM 1352 O O . VAL A 1 177 ? 15.901 -5.983 -3.275 1.00 72.12 177 VAL A O 1
ATOM 1355 N N . LEU A 1 178 ? 16.696 -4.661 -4.915 1.00 68.38 178 LEU A N 1
ATOM 1356 C CA . LEU A 1 178 ? 16.174 -5.488 -5.989 1.00 68.38 178 LEU A CA 1
ATOM 1357 C C . LEU A 1 178 ? 17.281 -6.402 -6.487 1.00 68.38 178 LEU A C 1
ATOM 1359 O O . LEU A 1 178 ? 18.289 -5.907 -6.992 1.00 68.38 178 LEU A O 1
ATOM 1363 N N . PRO A 1 179 ? 17.107 -7.723 -6.376 1.00 55.50 179 PRO A N 1
ATOM 1364 C CA . PRO A 1 179 ? 18.035 -8.659 -6.975 1.00 55.50 179 PRO A CA 1
ATOM 1365 C C . PRO A 1 179 ? 18.089 -8.429 -8.489 1.00 55.50 179 PRO A C 1
ATOM 1367 O O . PRO A 1 179 ? 17.039 -8.318 -9.137 1.00 55.50 179 PRO A O 1
ATOM 1370 N N . GLU A 1 180 ? 19.295 -8.386 -9.063 1.00 52.19 180 GLU A N 1
ATOM 1371 C CA . GLU A 1 180 ? 19.476 -8.371 -10.517 1.00 52.19 180 GLU A CA 1
ATOM 1372 C C . GLU A 1 180 ? 18.655 -9.543 -11.119 1.00 52.19 180 GLU A C 1
ATOM 1374 O O . GLU A 1 180 ? 18.678 -10.666 -10.598 1.00 52.19 180 GLU A O 1
ATOM 1379 N N . ASN A 1 181 ? 17.868 -9.267 -12.170 1.00 51.91 181 ASN A N 1
ATOM 1380 C CA . ASN A 1 181 ? 16.955 -10.203 -12.860 1.00 51.91 181 ASN A CA 1
ATOM 1381 C C . ASN A 1 181 ? 15.600 -10.526 -12.187 1.00 51.91 181 ASN A C 1
ATOM 1383 O O . ASN A 1 181 ? 15.021 -11.577 -12.450 1.00 51.91 181 ASN A O 1
ATOM 1387 N N . THR A 1 182 ? 15.051 -9.650 -11.339 1.00 51.81 182 THR A N 1
ATOM 1388 C CA . THR A 1 182 ? 13.697 -9.845 -10.761 1.00 51.81 182 THR A CA 1
ATOM 1389 C C . THR A 1 182 ? 12.534 -9.522 -11.707 1.00 51.81 182 THR A C 1
ATOM 1391 O O . THR A 1 182 ? 11.393 -9.891 -11.426 1.00 51.81 182 THR A O 1
ATOM 1394 N N . THR A 1 183 ? 12.793 -8.863 -12.836 1.00 53.06 183 THR A N 1
ATOM 1395 C CA . THR A 1 183 ? 11.792 -8.680 -13.891 1.00 53.06 183 THR A CA 1
ATOM 1396 C C . THR A 1 183 ? 11.584 -9.992 -14.642 1.00 53.06 183 THR A C 1
ATOM 1398 O O . THR A 1 183 ? 12.564 -10.624 -15.034 1.00 53.06 183 THR A O 1
ATOM 1401 N N . GLU A 1 184 ? 10.320 -10.391 -14.848 1.00 52.06 184 GLU A N 1
ATOM 1402 C CA . GLU A 1 184 ? 9.953 -11.546 -15.684 1.00 52.06 184 GLU A CA 1
ATOM 1403 C C . GLU A 1 184 ? 10.749 -11.543 -17.009 1.00 52.06 184 GLU A C 1
ATOM 1405 O O . GLU A 1 184 ? 11.051 -10.461 -17.530 1.00 52.06 184 GLU A O 1
ATOM 1410 N N . PRO A 1 185 ? 11.111 -12.726 -17.552 1.00 52.25 185 PRO A N 1
ATOM 1411 C CA . PRO A 1 185 ? 11.894 -12.828 -18.778 1.00 52.25 185 PRO A CA 1
ATOM 1412 C C . PRO A 1 185 ? 11.292 -11.964 -19.885 1.00 52.25 185 PRO A C 1
ATOM 1414 O O . PRO A 1 185 ? 10.069 -11.891 -20.040 1.00 52.25 185 PRO A O 1
ATOM 1417 N N . PHE A 1 186 ? 12.183 -11.304 -20.628 1.00 55.44 186 PHE A N 1
ATOM 1418 C CA . PHE A 1 186 ? 11.861 -10.353 -21.683 1.00 55.44 186 PHE A CA 1
ATOM 1419 C C . PHE A 1 186 ? 10.688 -10.850 -22.536 1.00 55.44 186 PHE A C 1
ATOM 1421 O O . PHE A 1 186 ? 10.815 -11.813 -23.291 1.00 55.44 186 PHE A O 1
ATOM 1428 N N . THR A 1 187 ? 9.529 -10.210 -22.386 1.00 57.47 187 THR A N 1
ATOM 1429 C CA . THR A 1 187 ? 8.350 -10.506 -23.198 1.00 57.47 187 THR A CA 1
ATOM 1430 C C . THR A 1 187 ? 8.160 -9.345 -24.174 1.00 57.47 187 THR A C 1
ATOM 1432 O O . THR A 1 187 ? 8.029 -8.204 -23.718 1.00 57.47 187 THR A O 1
ATOM 1435 N N . PRO A 1 188 ? 8.159 -9.587 -25.499 1.00 68.56 188 PRO A N 1
ATOM 1436 C CA . PRO A 1 188 ? 7.758 -8.576 -26.472 1.00 68.56 188 PRO A CA 1
ATOM 1437 C C . PRO A 1 188 ? 6.387 -7.993 -26.102 1.00 68.56 188 PRO A C 1
ATOM 1439 O O . PRO A 1 188 ? 5.501 -8.717 -25.640 1.00 68.56 188 PRO A O 1
ATOM 1442 N N . GLY A 1 189 ? 6.232 -6.680 -26.244 1.00 79.31 189 GLY A N 1
ATOM 1443 C CA . GLY A 1 189 ? 5.025 -5.955 -25.865 1.00 79.31 189 GLY A CA 1
ATOM 1444 C C . GLY A 1 189 ? 5.302 -4.539 -25.370 1.00 79.31 189 GLY A C 1
ATOM 1445 O O . GLY A 1 189 ? 6.364 -3.959 -25.603 1.00 79.31 189 GLY A O 1
ATOM 1446 N N . VAL A 1 190 ? 4.317 -3.983 -24.667 1.00 82.50 190 VAL A N 1
ATOM 1447 C CA . VAL A 1 190 ? 4.380 -2.622 -24.129 1.00 82.50 190 VAL A CA 1
ATOM 1448 C C . VAL A 1 190 ? 4.610 -2.664 -22.623 1.00 82.50 190 VAL A C 1
ATOM 1450 O O . VAL A 1 190 ? 3.874 -3.339 -21.902 1.00 82.50 190 VAL A O 1
ATOM 1453 N N . VAL A 1 191 ? 5.607 -1.932 -22.125 1.00 84.25 191 VAL A N 1
ATOM 1454 C CA . VAL A 1 191 ? 5.951 -1.906 -20.696 1.00 84.25 191 VAL A CA 1
ATOM 1455 C C . VAL A 1 191 ? 6.013 -0.482 -20.169 1.00 84.25 191 VAL A C 1
ATOM 1457 O O . VAL A 1 191 ? 6.855 0.315 -20.567 1.00 84.25 191 VAL A O 1
ATOM 1460 N N . PHE A 1 192 ? 5.169 -0.178 -19.191 1.00 87.94 192 PHE A N 1
ATOM 1461 C CA . PHE A 1 192 ? 5.251 1.071 -18.440 1.00 87.94 192 PHE A CA 1
ATOM 1462 C C . PHE A 1 192 ? 5.555 0.791 -16.980 1.00 87.94 192 PHE A C 1
ATOM 1464 O O . PHE A 1 192 ? 5.172 -0.247 -16.442 1.00 87.94 192 PHE A O 1
ATOM 1471 N N . GLY A 1 193 ? 6.247 1.703 -16.311 1.00 88.38 193 GLY A N 1
ATOM 1472 C CA . GLY A 1 193 ? 6.623 1.477 -14.925 1.00 88.38 193 GLY A CA 1
ATOM 1473 C C . GLY A 1 193 ? 7.037 2.723 -14.182 1.00 88.38 193 GLY A C 1
ATOM 1474 O O . GLY A 1 193 ? 7.058 3.822 -14.729 1.00 88.38 193 GLY A O 1
ATOM 1475 N N . VAL A 1 194 ? 7.399 2.519 -12.924 1.00 87.94 194 VAL A N 1
ATOM 1476 C CA . VAL A 1 194 ? 7.975 3.558 -12.074 1.00 87.94 194 VAL A CA 1
ATOM 1477 C C . VAL A 1 194 ? 9.471 3.283 -11.956 1.00 87.94 194 VAL A C 1
ATOM 1479 O O . VAL A 1 194 ? 9.888 2.149 -11.703 1.00 87.94 194 VAL A O 1
ATOM 1482 N N . ALA A 1 195 ? 10.305 4.283 -12.208 1.00 83.94 195 ALA A N 1
ATOM 1483 C CA . ALA A 1 195 ? 11.728 4.208 -11.922 1.00 83.94 195 ALA A CA 1
ATOM 1484 C C . ALA A 1 195 ? 11.927 4.059 -10.407 1.00 83.94 195 ALA A C 1
ATOM 1486 O O . ALA A 1 195 ? 11.102 4.511 -9.617 1.00 83.94 195 ALA A O 1
ATOM 1487 N N . GLY A 1 196 ? 12.989 3.384 -9.990 1.00 75.75 196 GLY A N 1
ATOM 1488 C CA . GLY A 1 196 ? 13.427 3.490 -8.602 1.00 75.75 196 GLY A CA 1
ATOM 1489 C C . GLY A 1 196 ? 14.588 4.452 -8.465 1.00 75.75 196 GLY A C 1
ATOM 1490 O O . GLY A 1 196 ? 15.100 4.953 -9.468 1.00 75.75 196 GLY A O 1
ATOM 1491 N N . GLU A 1 197 ? 14.994 4.711 -7.227 1.00 65.44 197 GLU A N 1
ATOM 1492 C CA . GLU A 1 197 ? 16.173 5.524 -6.956 1.00 65.44 197 GLU A CA 1
ATOM 1493 C C . GLU A 1 197 ? 17.414 4.778 -7.451 1.00 65.44 197 GLU A C 1
ATOM 1495 O O . GLU A 1 197 ? 17.865 3.787 -6.882 1.00 65.44 197 GLU A O 1
ATOM 1500 N N . VAL A 1 198 ? 17.941 5.232 -8.583 1.00 51.66 198 VAL A N 1
ATOM 1501 C CA . VAL A 1 198 ? 19.191 4.732 -9.142 1.00 51.66 198 VAL A CA 1
ATOM 1502 C C . VAL A 1 198 ? 20.315 5.433 -8.382 1.00 51.66 198 VAL A C 1
ATOM 1504 O O . VAL A 1 198 ? 20.609 6.594 -8.651 1.00 51.66 198 VAL A O 1
ATOM 1507 N N . ALA A 1 199 ? 20.923 4.747 -7.408 1.00 43.16 199 ALA A N 1
ATOM 1508 C CA . ALA A 1 199 ? 21.988 5.319 -6.577 1.00 43.16 199 ALA A CA 1
ATOM 1509 C C . ALA A 1 199 ? 23.215 5.775 -7.395 1.00 43.16 199 ALA A C 1
ATOM 1511 O O . ALA A 1 199 ? 23.938 6.671 -6.970 1.00 43.16 199 ALA A O 1
ATOM 1512 N N . VAL A 1 200 ? 23.432 5.199 -8.582 1.00 40.94 200 VAL A N 1
ATOM 1513 C CA . VAL A 1 200 ? 24.438 5.617 -9.568 1.00 40.94 200 VAL A CA 1
ATOM 1514 C C . VAL A 1 200 ? 23.933 5.188 -10.947 1.00 40.94 200 VAL A C 1
ATOM 1516 O O . VAL A 1 200 ? 23.544 4.023 -11.073 1.00 40.94 200 VAL A O 1
ATOM 1519 N N . PRO A 1 201 ? 23.921 6.048 -11.987 1.00 42.25 201 PRO A N 1
ATOM 1520 C CA . PRO A 1 201 ? 23.687 5.592 -13.351 1.00 42.25 201 PRO A CA 1
ATOM 1521 C C . PRO A 1 201 ? 24.775 4.571 -13.696 1.00 42.25 201 PRO A C 1
ATOM 1523 O O . PRO A 1 201 ? 25.913 4.937 -13.977 1.00 42.25 201 PRO A O 1
ATOM 1526 N N . LYS A 1 202 ? 24.458 3.276 -13.609 1.00 48.97 202 LYS A N 1
ATOM 1527 C CA . LYS A 1 202 ? 25.280 2.236 -14.226 1.00 48.97 202 LYS A CA 1
ATOM 1528 C C . LYS A 1 202 ? 25.171 2.531 -15.721 1.00 48.97 202 LYS A C 1
ATOM 1530 O O . LYS A 1 202 ? 24.047 2.583 -16.227 1.00 48.97 202 LYS A O 1
ATOM 1535 N N . GLU A 1 203 ? 26.286 2.840 -16.387 1.00 49.91 203 GLU A N 1
ATOM 1536 C CA . GLU A 1 203 ? 26.286 2.968 -17.847 1.00 49.91 203 GLU A CA 1
ATOM 1537 C C . GLU A 1 203 ? 25.596 1.724 -18.398 1.00 49.91 203 GLU A C 1
ATOM 1539 O O . GLU A 1 203 ? 25.954 0.600 -18.037 1.00 49.91 203 GLU A O 1
ATOM 1544 N N . ALA A 1 204 ? 24.513 1.932 -19.147 1.00 57.25 204 ALA A N 1
ATOM 1545 C CA . ALA A 1 204 ? 23.761 0.821 -19.692 1.00 57.25 204 ALA A CA 1
ATOM 1546 C C . ALA A 1 204 ? 24.720 0.027 -20.578 1.00 57.25 204 ALA A C 1
ATOM 1548 O O . ALA A 1 204 ? 25.265 0.581 -21.533 1.00 57.25 204 ALA A O 1
ATOM 1549 N N . GLU A 1 205 ? 24.934 -1.246 -20.239 1.00 61.31 205 GLU A N 1
ATOM 1550 C CA . GLU A 1 205 ? 25.608 -2.185 -21.130 1.00 61.31 205 GLU A CA 1
ATOM 1551 C C . GLU A 1 205 ? 24.927 -2.055 -22.501 1.00 61.31 205 GLU A C 1
ATOM 1553 O O . GLU A 1 205 ? 23.693 -2.169 -22.571 1.00 61.31 205 GLU A O 1
ATOM 1558 N N . PRO A 1 206 ? 25.668 -1.722 -23.571 1.00 56.06 206 PRO A N 1
ATOM 1559 C CA . PRO A 1 206 ? 25.071 -1.565 -24.881 1.00 56.06 206 PRO A CA 1
ATOM 1560 C C . PRO A 1 206 ? 24.396 -2.881 -25.250 1.00 56.06 206 PRO A C 1
ATOM 1562 O O . PRO A 1 206 ? 25.033 -3.928 -25.348 1.00 56.06 206 PRO A O 1
ATOM 1565 N N . VAL A 1 207 ? 23.077 -2.832 -25.416 1.00 61.12 207 VAL A N 1
ATOM 1566 C CA . VAL A 1 207 ? 22.336 -3.972 -25.938 1.00 61.12 207 VAL A CA 1
ATOM 1567 C C . VAL A 1 207 ? 22.698 -4.076 -27.413 1.00 61.12 207 VAL A C 1
ATOM 1569 O O . VAL A 1 207 ? 22.333 -3.207 -28.207 1.00 61.12 207 VAL A O 1
ATOM 1572 N N . ASP A 1 208 ? 23.434 -5.122 -27.778 1.00 51.97 208 ASP A N 1
ATOM 1573 C CA . ASP A 1 208 ? 23.711 -5.423 -29.177 1.00 51.97 208 ASP A CA 1
ATOM 1574 C C . ASP A 1 208 ? 22.411 -5.860 -29.866 1.00 51.97 208 ASP A C 1
ATOM 1576 O O . ASP A 1 208 ? 21.923 -6.979 -29.698 1.00 51.97 208 ASP A O 1
ATOM 1580 N N . GLY A 1 209 ? 21.841 -4.950 -30.655 1.00 61.09 209 GLY A N 1
ATOM 1581 C CA . GLY A 1 209 ? 20.706 -5.217 -31.533 1.00 61.09 209 GLY A CA 1
ATOM 1582 C C . GLY A 1 209 ? 19.440 -4.420 -31.219 1.00 61.09 209 GLY A C 1
ATOM 1583 O O . GLY A 1 209 ? 19.283 -3.780 -30.183 1.00 61.09 209 GLY A O 1
ATOM 1584 N N . PHE A 1 210 ? 18.507 -4.455 -32.168 1.00 61.59 210 PHE A N 1
ATOM 1585 C CA . PHE A 1 210 ? 17.164 -3.912 -32.004 1.00 61.59 210 PHE A CA 1
ATOM 1586 C C . PHE A 1 210 ? 16.252 -4.998 -31.448 1.00 61.59 210 PHE A C 1
ATOM 1588 O O . PHE A 1 210 ? 16.075 -6.043 -32.081 1.00 61.59 210 PHE A O 1
ATOM 1595 N N . VAL A 1 211 ? 15.628 -4.742 -30.299 1.00 63.25 211 VAL A N 1
ATOM 1596 C CA . VAL A 1 211 ? 14.603 -5.647 -29.786 1.00 63.25 211 VAL A CA 1
ATOM 1597 C C . VAL A 1 211 ? 13.251 -5.248 -30.363 1.00 63.25 211 VAL A C 1
ATOM 1599 O O . VAL A 1 211 ? 12.570 -4.354 -29.865 1.00 63.25 211 VAL A O 1
ATOM 1602 N N . GLY A 1 212 ? 12.895 -5.882 -31.479 1.00 60.50 212 GLY A N 1
ATOM 1603 C CA . GLY A 1 212 ? 11.630 -5.629 -32.159 1.00 60.50 212 GLY A CA 1
ATOM 1604 C C . GLY A 1 212 ? 10.416 -5.962 -31.298 1.00 60.50 212 GLY A C 1
ATOM 1605 O O . GLY A 1 212 ? 10.473 -6.834 -30.433 1.00 60.50 212 GLY A O 1
ATOM 1606 N N . GLN A 1 213 ? 9.303 -5.273 -31.573 1.00 68.50 213 GLN A N 1
ATOM 1607 C CA . GLN A 1 213 ? 8.023 -5.448 -30.870 1.00 68.50 213 GLN A CA 1
ATOM 1608 C C . GLN A 1 213 ? 8.101 -5.125 -29.368 1.00 68.50 213 GLN A C 1
ATOM 1610 O O . GLN A 1 213 ? 7.370 -5.703 -28.569 1.00 68.50 213 GLN A O 1
ATOM 1615 N N . HIS A 1 214 ? 8.989 -4.210 -28.969 1.00 73.94 214 HIS A N 1
ATOM 1616 C CA . HIS A 1 214 ? 9.076 -3.738 -27.593 1.00 73.94 214 HIS A CA 1
ATOM 1617 C C . HIS A 1 214 ? 9.041 -2.213 -27.530 1.00 73.94 214 HIS A C 1
ATOM 1619 O O . HIS A 1 214 ? 9.814 -1.532 -28.203 1.00 73.94 214 HIS A O 1
ATOM 1625 N N . PHE A 1 215 ? 8.142 -1.677 -26.710 1.00 81.31 215 PHE A N 1
ATOM 1626 C CA . PHE A 1 215 ? 8.067 -0.250 -26.411 1.00 81.31 215 PHE A CA 1
ATOM 1627 C C . PHE A 1 215 ? 7.834 -0.063 -24.918 1.00 81.31 215 PHE A C 1
ATOM 1629 O O . PHE A 1 215 ? 7.054 -0.792 -24.309 1.00 81.31 215 PHE A O 1
ATOM 1636 N N . GLY A 1 216 ? 8.463 0.937 -24.312 1.00 82.62 216 GLY A N 1
ATOM 1637 C CA . GLY A 1 216 ? 8.215 1.206 -22.910 1.00 82.62 216 GLY A CA 1
ATOM 1638 C C . GLY A 1 216 ? 8.773 2.519 -22.406 1.00 82.62 216 GLY A C 1
ATOM 1639 O O . GLY A 1 216 ? 9.598 3.157 -23.055 1.00 82.62 216 GLY A O 1
ATOM 1640 N N . ALA A 1 217 ? 8.298 2.919 -21.231 1.00 84.31 217 ALA A N 1
ATOM 1641 C CA . ALA A 1 217 ? 8.759 4.119 -20.552 1.00 84.31 217 ALA A CA 1
ATOM 1642 C C . ALA A 1 217 ? 8.606 4.000 -19.034 1.00 84.31 217 ALA A C 1
ATOM 1644 O O . ALA A 1 217 ? 7.699 3.336 -18.522 1.00 84.31 217 ALA A O 1
ATOM 1645 N N . LEU A 1 218 ? 9.493 4.682 -18.313 1.00 84.88 218 LEU A N 1
ATOM 1646 C CA . LEU A 1 218 ? 9.478 4.752 -16.857 1.00 84.88 218 LEU A CA 1
ATOM 1647 C C . LEU A 1 218 ? 9.141 6.173 -16.407 1.00 84.88 218 LEU A C 1
ATOM 1649 O O . LEU A 1 218 ? 9.699 7.141 -16.915 1.00 84.88 218 LEU A O 1
ATOM 1653 N N . SER A 1 219 ? 8.231 6.291 -15.444 1.00 87.69 219 SER A N 1
ATOM 1654 C CA . SER A 1 219 ? 7.961 7.531 -14.719 1.00 87.69 219 SER A CA 1
ATOM 1655 C C . SER A 1 219 ? 8.830 7.604 -13.467 1.00 87.69 219 SER A C 1
ATOM 1657 O O . SER A 1 219 ? 8.951 6.622 -12.744 1.00 87.69 219 SER A O 1
ATOM 1659 N N . ASN A 1 220 ? 9.352 8.782 -13.136 1.00 85.00 220 ASN A N 1
ATOM 1660 C CA . ASN A 1 220 ? 10.073 9.006 -11.877 1.00 85.00 220 ASN A CA 1
ATOM 1661 C C . ASN A 1 220 ? 9.152 9.124 -10.647 1.00 85.00 220 ASN A C 1
ATOM 1663 O O . ASN A 1 220 ? 9.643 9.343 -9.546 1.00 85.00 220 ASN A O 1
ATOM 1667 N N . SER A 1 221 ? 7.827 9.051 -10.817 1.00 84.56 221 SER A N 1
ATOM 1668 C CA . SER A 1 221 ? 6.872 9.289 -9.727 1.00 84.56 221 SER A CA 1
ATOM 1669 C C . SER A 1 221 ? 5.793 8.213 -9.625 1.00 84.56 221 SER A C 1
ATOM 1671 O O . SER A 1 221 ? 5.690 7.523 -8.612 1.00 84.56 221 SER A O 1
ATOM 1673 N N . ALA A 1 222 ? 4.967 8.079 -10.657 1.00 88.44 222 ALA A N 1
ATOM 1674 C CA . ALA A 1 222 ? 3.857 7.147 -10.716 1.00 88.44 222 ALA A CA 1
ATOM 1675 C C . ALA A 1 222 ? 3.353 7.008 -12.154 1.00 88.44 222 ALA A C 1
ATOM 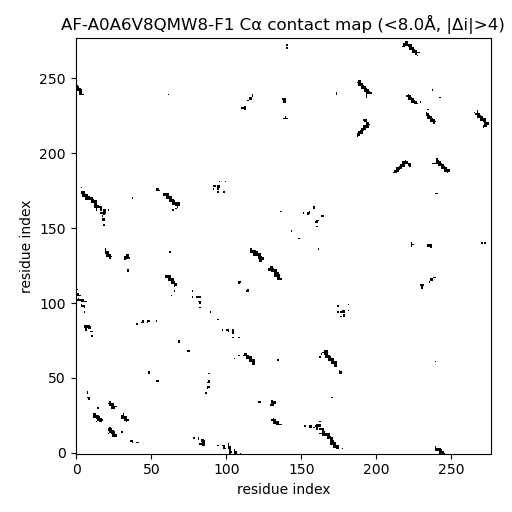1677 O O . ALA A 1 222 ? 3.451 7.929 -12.972 1.00 88.44 222 ALA A O 1
ATOM 1678 N N . ILE A 1 223 ? 2.730 5.869 -12.424 1.00 89.25 223 ILE A N 1
ATOM 1679 C CA . ILE A 1 223 ? 1.934 5.655 -13.627 1.00 89.25 223 ILE A CA 1
ATOM 1680 C C . ILE A 1 223 ? 0.452 5.652 -13.259 1.00 89.25 223 ILE A C 1
ATOM 1682 O O . ILE A 1 223 ? 0.061 5.130 -12.210 1.00 89.25 223 ILE A O 1
ATOM 1686 N N . TYR A 1 224 ? -0.363 6.231 -14.133 1.00 87.81 224 TYR A N 1
ATOM 1687 C CA . TYR A 1 224 ? -1.814 6.260 -14.009 1.00 87.81 224 TYR A CA 1
ATOM 1688 C C . TYR A 1 224 ? -2.405 5.470 -15.168 1.00 87.81 224 TYR A C 1
ATOM 1690 O O . TYR A 1 224 ? -2.066 5.694 -16.332 1.00 87.81 224 TYR A O 1
ATOM 1698 N N . LEU A 1 225 ? -3.263 4.513 -14.845 1.00 81.56 225 LEU A N 1
ATOM 1699 C CA . LEU A 1 225 ? -3.894 3.623 -15.809 1.00 81.56 225 LEU A CA 1
ATOM 1700 C C . LEU A 1 225 ? -5.383 3.891 -15.793 1.00 81.56 225 LEU A C 1
ATOM 1702 O O . LEU A 1 225 ? -5.979 3.904 -14.720 1.00 81.56 225 LEU A O 1
ATOM 1706 N N . SER A 1 226 ? -5.978 4.049 -16.969 1.00 78.38 226 SER A N 1
ATOM 1707 C CA . SER A 1 226 ? -7.420 4.202 -17.111 1.00 78.38 226 SER A CA 1
ATOM 1708 C C . SER A 1 226 ? -7.969 3.295 -18.208 1.00 78.38 226 SER A C 1
ATOM 1710 O O . SER A 1 226 ? -7.299 3.049 -19.209 1.00 78.38 226 SER A O 1
ATOM 1712 N N . GLY A 1 227 ? -9.178 2.762 -18.043 1.00 70.12 227 GLY A N 1
ATOM 1713 C CA . GLY A 1 227 ? -9.782 1.903 -19.062 1.00 70.12 227 GLY A CA 1
ATOM 1714 C C . GLY A 1 227 ? -11.055 1.192 -18.619 1.00 70.12 227 GLY A C 1
ATOM 1715 O O . GLY A 1 227 ? -11.242 0.891 -17.443 1.00 70.12 227 GLY A O 1
ATOM 1716 N N . LYS A 1 228 ? -11.928 0.884 -19.588 1.00 57.69 228 LYS A N 1
ATOM 1717 C CA . LYS A 1 228 ? -13.196 0.165 -19.357 1.00 57.69 228 LYS A CA 1
ATOM 1718 C C . LYS A 1 228 ? -13.004 -1.276 -18.863 1.00 57.69 228 LYS A C 1
ATOM 1720 O O . LYS A 1 228 ? -13.913 -1.821 -18.253 1.00 57.69 228 LYS A O 1
ATOM 1725 N N . GLY A 1 229 ? -11.832 -1.868 -19.107 1.00 56.41 229 GLY A N 1
ATOM 1726 C CA . GLY A 1 229 ? -11.471 -3.215 -18.653 1.00 56.41 229 GLY A CA 1
ATOM 1727 C C . GLY A 1 229 ? -10.902 -3.296 -17.230 1.00 56.41 229 GLY A C 1
ATOM 1728 O O . GLY A 1 229 ? -10.539 -4.386 -16.798 1.00 56.41 229 GLY A O 1
ATOM 1729 N N . LEU A 1 230 ? -10.784 -2.180 -16.499 1.00 59.81 230 LEU A N 1
ATOM 1730 C CA . LEU A 1 230 ? -10.316 -2.190 -15.109 1.00 59.81 230 LEU A CA 1
ATOM 1731 C C . LEU A 1 230 ? -11.483 -2.483 -14.152 1.00 59.81 230 LEU A C 1
ATOM 1733 O O . LEU A 1 230 ? -12.483 -1.764 -14.125 1.00 59.81 230 LEU A O 1
ATOM 1737 N N . LEU A 1 231 ? -11.351 -3.538 -13.344 1.00 52.44 231 LEU A N 1
ATOM 1738 C CA . LEU A 1 231 ? -12.347 -3.904 -12.335 1.00 52.44 231 LEU A CA 1
ATOM 1739 C C . LEU A 1 231 ? -12.367 -2.880 -11.189 1.00 52.44 231 LEU A C 1
ATOM 1741 O O . LEU A 1 231 ? -11.337 -2.503 -10.632 1.00 52.44 231 LEU A O 1
ATOM 1745 N N . GLY A 1 232 ? -13.568 -2.424 -10.832 1.00 53.38 232 GLY A N 1
ATOM 1746 C CA . GLY A 1 232 ? -13.824 -1.585 -9.659 1.00 53.38 232 GLY A CA 1
ATOM 1747 C C . GLY A 1 232 ? -13.633 -0.079 -9.853 1.00 53.38 232 GLY A C 1
ATOM 1748 O O . GLY A 1 232 ? -14.121 0.684 -9.021 1.00 53.38 232 GLY A O 1
ATOM 1749 N N . GLY A 1 233 ? -12.969 0.402 -10.911 1.00 57.38 233 GLY A N 1
ATOM 1750 C CA . GLY A 1 233 ? -12.868 1.837 -11.219 1.00 57.38 233 GLY A CA 1
ATOM 1751 C C . GLY A 1 233 ? -12.225 2.120 -12.570 1.00 57.38 233 GLY A C 1
ATOM 1752 O O . GLY A 1 233 ? -11.401 1.346 -13.040 1.00 57.38 233 GLY A O 1
ATOM 1753 N N . LYS A 1 234 ? -12.592 3.255 -13.176 1.00 66.00 234 LYS A N 1
ATOM 1754 C CA . LYS A 1 234 ? -12.073 3.685 -14.483 1.00 66.00 234 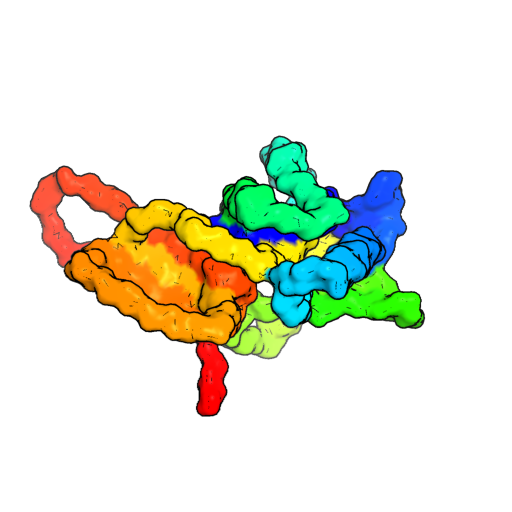LYS A CA 1
ATOM 1755 C C . LYS A 1 234 ? -10.574 3.982 -14.463 1.00 66.00 234 LYS A C 1
ATOM 1757 O O . LYS A 1 234 ? -10.004 4.070 -15.542 1.00 66.00 234 LYS A O 1
ATOM 1762 N N . GLU A 1 235 ? -9.975 4.151 -13.279 1.00 76.88 235 GLU A N 1
ATOM 1763 C CA . GLU A 1 235 ? -8.621 4.670 -13.080 1.00 76.88 235 GLU A CA 1
ATOM 1764 C C . GLU A 1 235 ? -7.925 4.030 -11.864 1.00 76.88 235 GLU A C 1
ATOM 1766 O O . GLU A 1 235 ? -8.558 3.765 -10.836 1.00 76.88 235 GLU A O 1
ATOM 1771 N N . THR A 1 236 ? -6.616 3.800 -11.969 1.00 80.06 236 THR A N 1
ATOM 1772 C CA . THR A 1 236 ? -5.747 3.321 -10.885 1.00 80.06 236 THR A CA 1
ATOM 1773 C C . THR A 1 236 ? -4.355 3.950 -10.976 1.00 80.06 236 THR A C 1
ATOM 1775 O O . THR A 1 236 ? -3.882 4.294 -12.062 1.00 80.06 236 THR A O 1
ATOM 1778 N N . LYS A 1 237 ? -3.681 4.077 -9.830 1.00 88.56 237 LYS A N 1
ATOM 1779 C CA . LYS A 1 237 ? -2.327 4.625 -9.702 1.00 88.56 237 LYS A CA 1
ATOM 1780 C C . LYS A 1 237 ? -1.383 3.531 -9.230 1.00 88.56 237 LYS A C 1
ATOM 1782 O O . LYS A 1 237 ? -1.661 2.840 -8.255 1.00 88.56 237 LYS A O 1
ATOM 1787 N N . LEU A 1 238 ? -0.226 3.429 -9.871 1.00 89.69 238 LEU A N 1
ATOM 1788 C CA . LEU A 1 238 ? 0.884 2.617 -9.393 1.00 89.69 238 LEU A CA 1
ATOM 1789 C C . LEU A 1 238 ? 2.090 3.525 -9.159 1.00 89.69 238 LEU A C 1
ATOM 1791 O O . LEU A 1 238 ? 2.602 4.148 -10.086 1.00 89.69 238 LEU A O 1
ATOM 1795 N N . SER A 1 239 ? 2.517 3.613 -7.902 1.00 91.56 239 SER A N 1
ATOM 1796 C CA . SER A 1 239 ? 3.601 4.493 -7.438 1.00 91.56 239 SER A CA 1
ATOM 1797 C C . SER A 1 239 ? 4.738 3.741 -6.746 1.00 91.56 239 SER A C 1
ATOM 1799 O O . SER A 1 239 ? 5.630 4.363 -6.176 1.00 91.56 239 SER A O 1
ATOM 1801 N N . VAL A 1 240 ? 4.700 2.404 -6.755 1.00 90.75 240 VAL A N 1
ATOM 1802 C CA . VAL A 1 240 ? 5.756 1.580 -6.157 1.00 90.75 240 VAL A CA 1
ATOM 1803 C C . VAL A 1 240 ? 7.019 1.711 -7.011 1.00 90.75 240 VAL A C 1
ATOM 1805 O O . VAL A 1 240 ? 6.942 1.423 -8.209 1.00 90.75 240 VAL A O 1
ATOM 1808 N N . PRO A 1 241 ? 8.172 2.101 -6.443 1.00 88.12 241 PRO A N 1
ATOM 1809 C CA . PRO A 1 241 ? 9.443 2.127 -7.157 1.00 88.12 241 PRO A CA 1
ATOM 1810 C C . PRO A 1 241 ? 9.726 0.812 -7.879 1.00 88.12 241 PRO A C 1
ATOM 1812 O O . PRO A 1 241 ? 9.383 -0.266 -7.400 1.00 88.12 241 PRO A O 1
ATOM 1815 N N . HIS A 1 242 ? 10.331 0.909 -9.061 1.00 86.69 242 HIS A N 1
ATOM 1816 C CA . HIS A 1 242 ? 10.664 -0.221 -9.937 1.00 86.69 242 HIS A CA 1
ATOM 1817 C C . HIS A 1 242 ? 9.489 -1.074 -10.437 1.00 86.69 242 HIS A C 1
ATOM 1819 O O . HIS A 1 242 ? 9.701 -1.980 -11.238 1.00 86.69 242 HIS A O 1
ATOM 1825 N N . SER A 1 243 ? 8.249 -0.781 -10.058 1.00 88.62 243 SER A N 1
ATOM 1826 C CA . SER A 1 243 ? 7.088 -1.536 -10.527 1.00 88.62 243 SER A CA 1
ATOM 1827 C C . SER A 1 243 ? 6.877 -1.432 -12.041 1.00 88.62 243 SER A C 1
ATOM 1829 O O . SER A 1 243 ? 7.313 -0.476 -12.694 1.00 88.62 243 SER A O 1
ATOM 1831 N N . ARG A 1 244 ? 6.226 -2.445 -12.619 1.00 87.50 244 ARG A N 1
ATOM 1832 C CA . ARG A 1 244 ? 6.002 -2.589 -14.062 1.00 87.50 244 ARG A CA 1
ATOM 1833 C C . ARG A 1 244 ? 4.581 -3.051 -14.361 1.00 87.50 244 ARG A C 1
ATOM 1835 O O . ARG A 1 244 ? 3.994 -3.880 -13.661 1.00 87.50 244 ARG A O 1
ATOM 1842 N N . VAL A 1 245 ? 4.032 -2.551 -15.454 1.00 85.94 245 VAL A N 1
ATOM 1843 C CA . VAL A 1 245 ? 2.767 -2.984 -16.035 1.00 85.94 245 VAL A CA 1
ATOM 1844 C C . VAL A 1 245 ? 3.035 -3.354 -17.479 1.00 85.94 245 VAL A C 1
ATOM 1846 O O . VAL A 1 245 ? 3.573 -2.563 -18.249 1.00 85.94 245 VAL A O 1
ATOM 1849 N N . TYR A 1 246 ? 2.676 -4.590 -17.800 1.00 82.69 246 TYR A N 1
ATOM 1850 C CA . TYR A 1 246 ? 2.915 -5.209 -19.090 1.00 82.69 246 TYR A CA 1
ATOM 1851 C C . TYR A 1 246 ? 1.592 -5.255 -19.848 1.00 82.69 246 TYR A C 1
ATOM 1853 O O . TYR A 1 246 ? 0.621 -5.835 -19.354 1.00 82.69 246 TYR A O 1
ATOM 1861 N N . GLY A 1 247 ? 1.560 -4.644 -21.025 1.00 75.19 247 GLY A N 1
ATOM 1862 C CA . GLY A 1 247 ? 0.542 -4.868 -22.040 1.00 75.19 247 GLY A CA 1
ATOM 1863 C C . GLY A 1 247 ? 1.053 -5.920 -23.016 1.00 75.19 247 GLY A C 1
ATOM 1864 O O . GLY A 1 247 ? 2.083 -5.714 -23.658 1.00 75.19 247 GLY A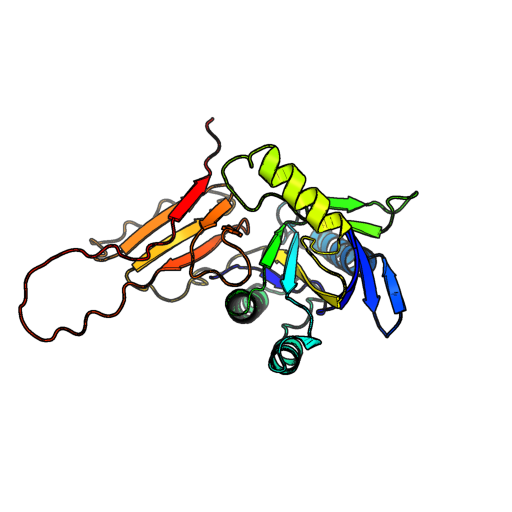 O 1
ATOM 1865 N N . ARG A 1 248 ? 0.351 -7.052 -23.117 1.00 64.38 248 ARG A N 1
ATOM 1866 C CA . ARG A 1 248 ? 0.572 -8.002 -24.213 1.00 64.38 248 ARG A CA 1
ATOM 1867 C C . ARG A 1 248 ? -0.231 -7.545 -25.421 1.00 64.38 248 ARG A C 1
ATOM 1869 O O . ARG A 1 248 ? -1.411 -7.233 -25.274 1.00 64.38 248 ARG A O 1
ATOM 1876 N N . GLU A 1 249 ? 0.382 -7.560 -26.599 1.00 54.31 249 GLU A N 1
ATOM 1877 C CA . GLU A 1 249 ? -0.411 -7.665 -27.822 1.00 54.31 249 GLU A CA 1
ATOM 1878 C C . GLU A 1 249 ? -1.093 -9.042 -27.840 1.00 54.31 249 GLU A C 1
ATOM 1880 O O . GLU A 1 249 ? -0.492 -10.029 -27.395 1.00 54.31 249 GLU A O 1
ATOM 1885 N N . PRO A 1 250 ? -2.352 -9.140 -28.300 1.00 45.16 250 PRO A N 1
ATOM 1886 C CA . PRO A 1 250 ? -2.952 -10.438 -28.560 1.00 45.16 250 PRO A CA 1
ATOM 1887 C C . PRO A 1 250 ? -2.073 -11.176 -29.572 1.00 45.16 250 PRO A C 1
ATOM 1889 O O . PRO A 1 250 ? -1.678 -10.596 -30.582 1.00 45.16 250 PRO A O 1
ATOM 1892 N N . GLU A 1 251 ? -1.754 -12.443 -29.299 1.00 43.06 251 GLU A N 1
ATOM 1893 C CA . GLU A 1 251 ? -1.045 -13.291 -30.256 1.00 43.06 251 GLU A CA 1
ATOM 1894 C C . GLU A 1 251 ? -1.820 -13.285 -31.577 1.00 43.06 251 GLU A C 1
ATOM 1896 O O . GLU A 1 251 ? -2.886 -13.896 -31.700 1.00 43.06 251 GLU A O 1
ATOM 1901 N N . VAL A 1 252 ? -1.299 -12.578 -32.581 1.00 38.94 252 VAL A N 1
ATOM 1902 C CA . VAL A 1 252 ? -1.793 -12.707 -33.945 1.00 38.94 252 VAL A CA 1
ATOM 1903 C C . VAL A 1 252 ? -1.440 -14.126 -34.365 1.00 38.94 252 VAL A C 1
ATOM 1905 O O . VAL A 1 252 ? -0.287 -14.428 -34.675 1.00 38.94 252 VAL A O 1
ATOM 1908 N N . LYS A 1 253 ? -2.428 -15.027 -34.349 1.00 32.97 253 LYS A N 1
ATOM 1909 C CA . LYS A 1 253 ? -2.308 -16.312 -35.037 1.00 32.97 253 LYS A CA 1
ATOM 1910 C C . LYS A 1 253 ? -1.984 -15.986 -36.490 1.00 32.97 253 LYS A C 1
ATOM 1912 O O . LYS A 1 253 ? -2.851 -15.505 -37.212 1.00 32.97 253 LYS A O 1
ATOM 1917 N N . MET A 1 254 ? -0.737 -16.212 -36.903 1.00 31.59 254 MET A N 1
ATOM 1918 C CA . MET A 1 254 ? -0.339 -16.129 -38.305 1.00 31.59 254 MET A CA 1
ATOM 1919 C C . MET A 1 254 ? -1.130 -17.180 -39.086 1.00 31.59 254 MET A C 1
ATOM 1921 O O . MET A 1 254 ? -0.763 -18.350 -39.155 1.00 31.59 254 MET A O 1
ATOM 1925 N N . GLY A 1 255 ? -2.259 -16.748 -39.632 1.00 32.09 255 GLY A N 1
ATOM 1926 C CA . GLY A 1 255 ? -3.159 -17.536 -40.447 1.00 32.09 255 GLY A CA 1
ATOM 1927 C C . GLY A 1 255 ? -3.803 -16.623 -41.475 1.00 32.09 255 GLY A C 1
ATOM 1928 O O . GLY A 1 255 ? -4.757 -15.929 -41.159 1.00 32.09 255 GLY A O 1
ATOM 1929 N N . ALA A 1 256 ? -3.263 -16.700 -42.691 1.00 31.30 256 ALA A N 1
ATOM 1930 C CA . ALA A 1 256 ? -3.753 -16.121 -43.939 1.00 31.30 256 ALA A CA 1
ATOM 1931 C C . ALA A 1 256 ? -3.697 -14.586 -44.082 1.00 31.30 256 ALA A C 1
ATOM 1933 O O . ALA A 1 256 ? -4.130 -13.812 -43.240 1.00 31.30 256 ALA A O 1
ATOM 1934 N N . PHE A 1 257 ? -3.129 -14.185 -45.222 1.00 38.84 257 PHE A N 1
ATOM 1935 C CA . PHE A 1 257 ? -3.120 -12.839 -45.778 1.00 38.84 257 PHE A CA 1
ATOM 1936 C C . PHE A 1 257 ? -4.511 -12.203 -45.727 1.00 38.84 257 PHE A C 1
ATOM 1938 O O . PHE A 1 257 ? -5.395 -12.675 -46.430 1.00 38.84 257 PHE A O 1
ATOM 1945 N N . GLU A 1 258 ? -4.672 -11.096 -45.006 1.00 27.27 258 GLU A N 1
ATOM 1946 C CA . GLU A 1 258 ? -5.709 -10.103 -45.290 1.00 27.27 258 GLU A CA 1
ATOM 1947 C C . GLU A 1 258 ? -5.336 -8.750 -44.659 1.00 27.27 258 GLU A C 1
ATOM 1949 O O . GLU A 1 258 ? -4.588 -8.666 -43.688 1.00 27.27 258 GLU A O 1
ATOM 1954 N N . SER A 1 259 ? -5.755 -7.677 -45.323 1.00 26.20 259 SER A N 1
ATOM 1955 C CA . SER A 1 259 ? -5.235 -6.310 -45.229 1.00 26.20 259 SER A CA 1
ATOM 1956 C C . SER A 1 259 ? -5.162 -5.713 -43.818 1.00 26.20 259 SER A C 1
ATOM 1958 O O . SER A 1 259 ? -6.131 -5.757 -43.063 1.00 26.20 259 SER A O 1
ATOM 1960 N N . PHE A 1 260 ? -4.049 -5.028 -43.534 1.00 27.38 260 PHE A N 1
ATOM 1961 C CA . PHE A 1 260 ? -3.839 -4.194 -42.350 1.00 27.38 260 PHE A CA 1
ATOM 1962 C C . PHE A 1 260 ? -4.873 -3.059 -42.258 1.00 27.38 260 PHE A C 1
ATOM 1964 O O . PHE A 1 260 ? -4.710 -1.998 -42.859 1.00 27.38 260 PHE A O 1
ATOM 1971 N N . ALA A 1 261 ? -5.903 -3.262 -41.443 1.00 23.83 261 ALA A N 1
ATOM 1972 C CA . ALA A 1 261 ? -6.671 -2.193 -40.824 1.00 23.83 261 ALA A CA 1
ATOM 1973 C C . ALA A 1 261 ? -6.416 -2.266 -39.314 1.00 23.83 261 ALA A C 1
ATOM 1975 O O . ALA A 1 261 ? -6.896 -3.169 -38.631 1.00 23.83 261 ALA A O 1
ATOM 1976 N N . TYR A 1 262 ? -5.610 -1.335 -38.802 1.00 29.50 262 TYR A N 1
ATOM 1977 C CA . TYR A 1 262 ? -5.354 -1.180 -37.372 1.00 29.50 262 TYR A CA 1
ATOM 1978 C C . TYR A 1 262 ? -6.647 -0.749 -36.666 1.00 29.50 262 TYR A C 1
ATOM 1980 O O . TYR A 1 262 ? -7.001 0.428 -36.639 1.00 29.50 262 TYR A O 1
ATOM 1988 N N . GLY A 1 263 ? -7.368 -1.719 -36.107 1.00 24.38 263 GLY A N 1
ATOM 1989 C CA . GLY A 1 263 ? -8.497 -1.500 -35.213 1.00 24.38 263 GLY A CA 1
ATOM 1990 C C . GLY A 1 263 ? -8.010 -1.314 -33.782 1.00 24.38 263 GLY A C 1
ATOM 1991 O O . GLY A 1 263 ? -7.956 -2.267 -33.014 1.00 24.38 263 GLY A O 1
ATOM 1992 N N . LEU A 1 264 ? -7.672 -0.079 -33.416 1.00 31.80 264 LEU A N 1
ATOM 1993 C CA . LEU A 1 264 ? -7.463 0.348 -32.030 1.00 31.80 264 LEU A CA 1
ATOM 1994 C C . LEU A 1 264 ? -8.839 0.523 -31.355 1.00 31.80 264 LEU A C 1
ATOM 1996 O O . LEU A 1 264 ? -9.259 1.627 -31.024 1.00 31.80 264 LEU A O 1
ATOM 2000 N N . ALA A 1 265 ? -9.596 -0.568 -31.231 1.00 29.12 265 ALA A N 1
ATOM 2001 C CA . ALA A 1 265 ? -10.854 -0.594 -30.494 1.00 29.12 265 ALA A CA 1
ATOM 2002 C C . ALA A 1 265 ? -10.592 -1.207 -29.111 1.00 29.12 265 ALA A C 1
ATOM 2004 O O . ALA A 1 265 ? -10.075 -2.314 -29.017 1.00 29.12 265 ALA A O 1
ATOM 2005 N N . ASP A 1 266 ? -10.933 -0.454 -28.062 1.00 33.03 266 ASP A N 1
ATOM 2006 C CA . ASP A 1 266 ? -10.750 -0.754 -26.629 1.00 33.03 266 ASP A CA 1
ATOM 2007 C C . ASP A 1 266 ? -9.345 -0.593 -26.012 1.00 33.03 266 ASP A C 1
ATOM 2009 O O . ASP A 1 266 ? -9.003 -1.241 -25.021 1.00 33.03 266 ASP A O 1
ATOM 2013 N N . ALA A 1 267 ? -8.543 0.366 -26.489 1.00 36.16 267 ALA A N 1
ATOM 2014 C CA . ALA A 1 267 ? -7.347 0.774 -25.747 1.00 36.16 267 ALA A CA 1
ATOM 2015 C C . ALA A 1 267 ? -7.708 1.641 -24.528 1.00 36.16 267 ALA A C 1
ATOM 2017 O O . ALA A 1 267 ? -8.212 2.757 -24.660 1.00 36.16 267 ALA A O 1
ATOM 2018 N N . GLY A 1 268 ? -7.426 1.132 -23.327 1.00 43.16 268 GLY A N 1
ATOM 2019 C CA . GLY A 1 268 ? -7.305 1.972 -22.137 1.00 43.16 268 GLY A CA 1
ATOM 2020 C C . GLY A 1 268 ? -6.158 2.976 -22.296 1.00 43.16 268 GLY A C 1
ATOM 2021 O O . GLY A 1 268 ? -5.153 2.688 -22.946 1.00 43.16 268 GLY A O 1
ATOM 2022 N N . THR A 1 269 ? -6.302 4.162 -21.711 1.00 45.91 269 THR A N 1
ATOM 2023 C CA . THR A 1 269 ? -5.291 5.223 -21.775 1.00 45.91 269 THR A CA 1
ATOM 2024 C C . THR A 1 269 ? -4.313 5.076 -20.612 1.00 45.91 269 THR A C 1
ATOM 2026 O O . THR A 1 269 ? -4.721 5.032 -19.447 1.00 45.91 269 THR A O 1
ATOM 2029 N N . ILE A 1 270 ? -3.014 5.040 -20.922 1.00 50.34 270 ILE A N 1
ATOM 2030 C CA . ILE A 1 270 ? -1.922 5.056 -19.939 1.00 50.34 270 ILE A CA 1
ATOM 2031 C C . ILE A 1 270 ? -1.309 6.457 -19.923 1.00 50.34 270 ILE A C 1
ATOM 2033 O O . ILE A 1 270 ? -0.888 6.959 -20.964 1.00 50.34 270 ILE A O 1
ATOM 2037 N N . VAL A 1 271 ? -1.246 7.082 -18.747 1.00 48.41 271 VAL A N 1
ATOM 2038 C CA . VAL A 1 271 ? -0.674 8.421 -18.555 1.00 48.41 271 VAL A CA 1
ATOM 2039 C C . VAL A 1 271 ? 0.540 8.330 -17.632 1.00 48.41 271 VAL A C 1
ATOM 2041 O O . VAL A 1 271 ? 0.474 7.775 -16.532 1.00 48.41 271 VAL A O 1
ATOM 2044 N N . LEU A 1 272 ? 1.663 8.893 -18.081 1.00 42.34 272 LEU A N 1
ATOM 2045 C CA . LEU A 1 272 ? 2.910 8.966 -17.322 1.00 42.34 272 LEU A CA 1
ATOM 2046 C C . LEU A 1 272 ? 3.049 10.359 -16.710 1.00 42.34 272 LEU A C 1
ATOM 2048 O O . LEU A 1 272 ? 3.073 11.351 -17.436 1.00 42.34 272 LEU A O 1
ATOM 2052 N N . ALA A 1 273 ? 3.175 10.440 -15.386 1.00 41.88 273 ALA A N 1
ATOM 2053 C CA . ALA A 1 273 ? 3.431 11.707 -14.711 1.00 41.88 273 ALA A CA 1
ATOM 2054 C C . ALA A 1 273 ? 4.942 11.946 -14.578 1.00 41.88 273 ALA A C 1
ATOM 2056 O O . ALA A 1 273 ? 5.655 11.133 -13.986 1.00 41.88 273 ALA A O 1
ATOM 2057 N N . GLY A 1 274 ? 5.435 13.066 -15.102 1.00 33.91 274 GLY A N 1
ATOM 2058 C CA . GLY A 1 274 ? 6.784 13.572 -14.847 1.00 33.91 274 GLY A CA 1
ATOM 2059 C C . GLY A 1 274 ? 6.697 14.933 -14.164 1.00 33.91 274 GLY A C 1
ATOM 2060 O O . GLY A 1 274 ? 5.935 15.791 -14.607 1.00 33.91 274 GLY A O 1
ATOM 2061 N N . LEU A 1 275 ? 7.458 15.139 -13.088 1.00 28.56 275 LEU A N 1
ATOM 2062 C CA . LEU A 1 275 ? 7.679 16.481 -12.551 1.00 28.56 275 LEU A CA 1
ATOM 2063 C C . LEU A 1 275 ? 8.532 17.250 -13.567 1.00 28.56 275 LEU A C 1
ATOM 2065 O O . LEU A 1 275 ? 9.638 16.823 -13.893 1.00 28.56 275 LEU A O 1
ATOM 2069 N N . LYS A 1 276 ? 8.000 18.357 -14.095 1.00 31.06 276 LYS A N 1
ATOM 2070 C CA . LYS A 1 276 ? 8.813 19.345 -14.811 1.00 31.06 276 LYS A CA 1
ATOM 2071 C C . LYS A 1 276 ? 9.760 19.989 -13.794 1.00 31.06 276 LYS A C 1
ATOM 2073 O O . LYS A 1 276 ? 9.285 20.465 -12.764 1.00 31.06 276 LYS A O 1
ATOM 2078 N N . HIS A 1 277 ? 11.060 19.939 -14.082 1.00 31.20 277 HIS A N 1
ATOM 2079 C CA . HIS A 1 277 ? 12.079 20.735 -13.397 1.00 31.20 277 HIS A CA 1
ATOM 2080 C C . HIS A 1 277 ? 11.898 22.223 -13.696 1.00 31.20 277 HIS A C 1
ATOM 2082 O O . HIS A 1 277 ? 11.484 22.541 -14.838 1.00 31.20 277 HIS A O 1
#

Foldseek 3Di:
DAFQWFFADAKWFQADDFAQKGAWTDDPNDTDQQCPSVVVSVVQAVVQCVVVVLADDDWWKKKWKADACVVDVCVVVLSVLAQDHDNYQDPPVVSLVRRLSNRVSSVVRQLRQIAMWTWPDQQDCDDPRHRMTGTDNDFDPDDDDPVVVVVSNVCSVVQNHPHRGNIIMTMITHRSDDDPPSDDPDDQAEKEEAAAPPVDPPPPPPDPDDDPNYYYDHAPAWKKWAFPSGPPDRIGIDGRHPDMDGDDDPPPPPDDDDDDDPPPPGDTDIDGDYDDD

pLDDT: mean 73.45, std 18.38, range [23.83, 95.25]

Organism: Trichoderma asperellum (NCBI:txid101201)

Solvent-accessible surface area (backbone atoms only — not comparable to full-atom values): 15916 Å² total; per-residue (Å²): 93,42,44,51,30,37,38,54,37,66,78,26,39,29,68,35,56,54,40,48,34,37,41,22,23,43,54,97,91,38,80,41,47,48,30,53,69,56,52,55,47,53,54,51,45,53,59,53,30,78,76,67,65,65,61,79,78,82,84,54,42,34,35,42,37,31,71,38,59,92,78,40,89,68,46,61,64,56,58,75,65,48,62,74,43,57,90,60,86,67,56,72,67,56,42,44,53,47,23,50,55,35,18,53,49,51,34,54,42,42,76,71,32,26,43,62,32,46,56,74,45,66,32,54,97,63,71,100,46,42,23,25,31,32,44,52,79,71,39,59,86,66,82,71,53,73,66,55,49,50,50,51,50,54,34,21,74,71,54,53,35,81,54,31,66,50,14,34,37,29,40,27,30,60,56,69,67,81,54,89,80,76,66,76,78,92,66,70,24,40,38,40,26,15,44,53,90,68,93,61,87,71,77,75,75,81,72,91,72,84,71,74,68,55,50,70,55,68,15,84,55,24,34,26,43,30,28,92,87,45,61,91,42,60,51,39,42,49,60,53,53,59,15,39,38,72,45,73,68,79,84,75,73,92,70,79,96,74,83,95,69,90,77,85,74,86,75,51,55,76,48,74,47,70,87,82,129

Mean predicted aligned error: 11.56 Å

Sequence (277 aa):
MWAPLMPLTQPRTVTESFGNIIRGIEVDGNTIPASTELEDIVNKLHKQNASSGVLSGQVGVWAMVTPNRNTSGALEEWFEEAPEPITALPDVEDIRETVKATAQHLKLLHSHGGRLYKILSGGGGWGAKKGLLSLDPQRAHFSLSEEEEMHNFIQSMNGGGFTPEGSQIQFFMSAPVLPENTTEPFTPGVVFGVAGEVAVPKEAEPVDGFVGQHFGALSNSAIYLSGKGLLGGKETKLSVPHSRVYGREPEVKMGAFESFAYGLADAGTIVLAGLKH